Protein 6ZM8 (pdb70)

Organism: NCBI:txid591952

Radius of gyration: 15.71 Å; Cα contacts (8 Å, |Δi|>4): 483; chains: 1; bounding box: 36×40×36 Å

Secondary structure (DSSP, 8-state):
-EEEEEE-TT-S---HHHHHHHT--EEEEEEEETTTEE-TTHHHHHHHHHHTT-EEEEEEE--TTTS-HHHHHHHHHHTT----SSSSBPPPEEE--S-TTS-TTTT--HHHHHHHHHHHHHHHHHHHSSPPEEEE-HHHHHHHHSS--TTTTTS-EEEE--SSS--PPPTT-SS-SEEEEES--TTSSEEEEESS-HHHHHHHHHT-

Sequence (208 aa):
RIPGFDISGWQPTTDFARAYANGDRFVYIKATEGTTFKKSSAFSSRQYTGATQNGFIRGAYHFAQPAASSSGAAQARYFASNGGGWSSKDGITLPGALDIEEYNPNGATCYGLSQSAMVNWIEDFVVTTYHGITSRWPVIYTTTDWWTQQCTGNSNRFANNRCPLWIARYASSSVGTLPNGWGFYYTFWQYNDKYPQGGDSNWFNGDASSSRLRRALANGD

Nearest PDB structures (foldseek):
  6zm8-assembly1_A  TM=1.005E+00  e=2.763E-49  Sodiomyces alcalophilus
  6zmv-assembly2_B  TM=9.937E-01  e=4.127E-36  Trichobolus zukalii
  2x8r-assembly6_F  TM=9.885E-01  e=1.508E-32  Aspergillus fumigatus Af293
  1jfx-assembly1_A  TM=9.782E-01  e=1.489E-31  Streptomyces coelicolor
  4kru-assembly1_A  TM=8.763E-01  e=7.917E-13  Clostridium phage phiSM101

Foldseek 3Di:
DAKAFEDELVFPDDQLLVVVVVRHAEYEYEAEEDQPDGGPCQVVVVVNCVVNRHQYAYEYEYQPLRDALLSRLVSCCVTGQAADLPLRYFHYEYEQWQDPPDHGLNPDALCSSVVRVVNNQVNNCVVHVAREAYEYEQVRNCVRNVLDLVCQVGHAYEYEDQDPDQDDDGPNHPDHQKYFHAQCDPSGGTMIDGDDDPVVSSCSSNVD

Structure (mmCIF, N/CA/C/O backbone):
data_6ZM8
#
_entry.id   6ZM8
#
_cell.length_a   34.087
_cell.length_b   77.272
_cell.length_c   35.728
_cell.angle_alpha   90.000
_cell.angle_beta   104.195
_cell.angle_gamma   90.000
#
_symmetry.space_group_name_H-M   'P 1 21 1'
#
loop_
_entity.id
_entity.type
_entity.pdbx_description
1 polymer muramidase
2 water water
#
loop_
_atom_site.group_PDB
_atom_site.id
_atom_site.type_symbol
_atom_site.label_atom_id
_atom_site.label_alt_id
_atom_site.label_comp_id
_atom_site.label_asym_id
_atom_site.label_entity_id
_atom_site.label_seq_id
_atom_site.pdbx_PDB_ins_code
_atom_site.Cartn_x
_atom_site.Cartn_y
_atom_site.Cartn_z
_atom_site.occupancy
_atom_site.B_iso_or_equiv
_atom_site.auth_seq_id
_atom_site.auth_comp_id
_atom_site.auth_asym_id
_atom_site.auth_atom_id
_atom_site.pdbx_PDB_model_num
ATOM 1 N N . ARG A 1 1 ? 8.240 -17.403 -5.434 1.000 15.376 1 ARG A N 1
ATOM 2 C CA . ARG A 1 1 ? 7.850 -16.475 -4.425 1.000 11.123 1 ARG A CA 1
ATOM 3 C C . ARG A 1 1 ? 8.491 -16.845 -3.109 1.000 9.325 1 ARG A C 1
ATOM 4 O O . ARG A 1 1 ? 8.760 -18.036 -2.921 1.000 11.953 1 ARG A O 1
ATOM 27 N N . ILE A 1 2 ? 8.702 -15.862 -2.228 1.000 7.245 2 ILE A N 1
ATOM 28 C CA . ILE A 1 2 ? 9.235 -16.079 -0.888 1.000 6.893 2 ILE A CA 1
ATOM 29 C C . ILE A 1 2 ? 8.225 -15.561 0.114 1.000 6.288 2 ILE A C 1
ATOM 30 O O . ILE A 1 2 ? 7.729 -14.437 -0.051 1.000 6.296 2 ILE A O 1
ATOM 46 N N . PRO A 1 3 ? 7.923 -16.306 1.193 1.000 6.229 3 PRO A N 1
ATOM 47 C CA . PRO A 1 3 ? 7.001 -15.806 2.210 1.000 5.809 3 PRO A CA 1
ATOM 48 C C . PRO A 1 3 ? 7.671 -14.847 3.188 1.000 5.206 3 PRO A C 1
ATOM 49 O O . PRO A 1 3 ? 8.822 -15.044 3.588 1.000 5.829 3 PRO A O 1
ATOM 60 N N . GLY A 1 4 ? 6.879 -13.887 3.645 1.000 5.045 4 GLY A N 1
ATOM 61 C CA . GLY A 1 4 ? 7.264 -13.056 4.761 1.000 5.018 4 GLY A CA 1
ATOM 62 C C . GLY A 1 4 ? 6.015 -12.425 5.365 1.000 4.777 4 GLY A C 1
ATOM 63 O O . GLY A 1 4 ? 4.894 -12.848 5.114 1.000 5.007 4 GLY A O 1
ATOM 67 N N . PHE A 1 5 ? 6.232 -11.401 6.206 1.000 4.847 5 PHE A N 1
ATOM 68 C CA . PHE A 1 5 ? 5.126 -10.890 7.006 1.000 4.786 5 PHE A CA 1
ATOM 69 C C . PHE A 1 5 ? 5.460 -9.466 7.468 1.000 4.515 5 PHE A C 1
ATOM 70 O O . PHE A 1 5 ? 6.531 -8.936 7.186 1.000 4.853 5 PHE A O 1
ATOM 87 N N . ASP A 1 6 ? 4.505 -8.851 8.165 1.000 4.733 6 ASP A N 1
ATOM 88 C CA . ASP A 1 6 ? 4.756 -7.540 8.750 1.000 4.689 6 ASP A CA 1
ATOM 89 C C . ASP A 1 6 ? 3.963 -7.412 10.044 1.000 4.663 6 ASP A C 1
ATOM 90 O O . ASP A 1 6 ? 2.931 -8.053 10.245 1.000 5.300 6 ASP A O 1
ATOM 99 N N . ILE A 1 7 ? 4.525 -6.590 10.916 1.000 4.841 7 ILE A N 1
ATOM 100 C CA . ILE A 1 7 ? 4.044 -6.397 12.290 1.000 5.130 7 ILE A CA 1
ATOM 101 C C . ILE A 1 7 ? 4.232 -4.936 12.695 1.000 5.100 7 ILE A C 1
ATOM 102 O O . ILE A 1 7 ? 5.024 -4.177 12.125 1.000 5.378 7 ILE A O 1
ATOM 118 N N . SER A 1 8 ? 3.495 -4.592 13.747 1.000 5.935 8 SER A N 1
ATOM 119 C CA . SER A 1 8 ? 3.566 -3.277 14.381 1.000 5.920 8 SER A CA 1
ATOM 120 C C . SER A 1 8 ? 3.399 -3.465 15.876 1.000 5.999 8 SER A C 1
ATOM 121 O O . SER A 1 8 ? 3.359 -4.595 16.391 1.000 6.683 8 SER A O 1
ATOM 129 N N . GLY A 1 9 ? 3.245 -2.358 16.601 1.000 6.969 9 GLY A N 1
ATOM 130 C CA . GLY A 1 9 ? 2.957 -2.441 18.033 1.000 7.941 9 GLY A CA 1
ATOM 131 C C . GLY A 1 9 ? 1.593 -3.024 18.320 1.000 8.042 9 GLY A C 1
ATOM 132 O O . GLY A 1 9 ? 1.290 -3.254 19.520 1.000 10.632 9 GLY A O 1
ATOM 136 N N . TRP A 1 10 ? 0.748 -3.272 17.348 1.000 7.574 10 TRP A N 1
ATOM 137 C CA . TRP A 1 10 ? -0.508 -3.980 17.565 1.000 8.365 10 TRP A CA 1
ATOM 138 C C . TRP A 1 10 ? -0.268 -5.427 18.001 1.000 8.120 10 TRP A C 1
ATOM 139 O O . TRP A 1 10 ? -1.137 -5.995 18.642 1.000 10.045 10 TRP A O 1
ATOM 160 N N . GLN A 1 11 ? 0.867 -6.020 17.600 1.000 7.954 11 GLN A N 1
ATOM 161 C CA . GLN A 1 11 ? 1.170 -7.430 17.879 1.000 9.148 11 GLN A CA 1
ATOM 162 C C . GLN A 1 11 ? 1.984 -7.525 19.147 1.000 9.570 11 GLN A C 1
ATOM 163 O O . GLN A 1 11 ? 3.157 -7.161 19.140 1.000 10.665 11 GLN A O 1
ATOM 177 N N . PRO A 1 12 ? 1.472 -8.134 20.225 1.000 10.495 12 PRO A N 1
ATOM 178 C CA . PRO A 1 12 ? 2.238 -8.251 21.450 1.000 11.741 12 PRO A CA 1
ATOM 179 C C . PRO A 1 12 ? 3.399 -9.197 21.282 1.000 11.717 12 PRO A C 1
ATOM 180 O O . PRO A 1 12 ? 4.344 -9.048 22.018 1.000 13.447 12 PRO A O 1
ATOM 191 N N . THR A 1 13 ? 3.262 -10.228 20.460 1.000 11.751 13 THR A N 1
ATOM 192 C CA . THR A 1 13 ? 4.089 -11.440 20.488 1.000 14.047 13 THR A CA 1
ATOM 193 C C . THR A 1 13 ? 4.537 -11.783 19.069 1.000 11.041 13 THR A C 1
ATOM 194 O O . THR A 1 13 ? 3.679 -12.049 18.234 1.000 12.402 13 THR A O 1
ATOM 205 N N . THR A 1 14 ? 5.875 -11.938 18.896 1.000 11.591 14 THR A N 1
ATOM 206 C CA . THR A 1 14 ? 6.423 -12.517 17.678 1.000 9.252 14 THR A CA 1
ATOM 207 C C . THR A 1 14 ? 7.630 -13.360 18.040 1.000 9.603 14 THR A C 1
ATOM 208 O O . THR A 1 14 ? 8.644 -12.848 18.496 1.000 11.774 14 THR A O 1
ATOM 219 N N . ASP A 1 15 ? 7.497 -14.664 17.871 1.000 9.413 15 ASP A N 1
ATOM 220 C CA . ASP A 1 15 ? 8.595 -15.634 18.054 1.000 10.160 15 ASP A CA 1
ATOM 221 C C . ASP A 1 15 ? 9.257 -15.831 16.709 1.000 8.889 15 ASP A C 1
ATOM 222 O O . ASP A 1 15 ? 8.697 -16.495 15.820 1.000 8.417 15 ASP A O 1
ATOM 231 N N . PHE A 1 16 ? 10.376 -15.173 16.500 1.000 9.082 16 PHE A N 1
ATOM 232 C CA . PHE A 1 16 ? 11.007 -15.185 15.167 1.000 8.426 16 PHE A CA 1
ATOM 233 C C . PHE A 1 16 ? 11.656 -16.528 14.822 1.000 8.537 16 PHE A C 1
ATOM 234 O O . PHE A 1 16 ? 11.760 -16.860 13.662 1.000 8.648 16 PHE A O 1
ATOM 251 N N . ALA A 1 17 ? 12.077 -17.302 15.839 1.000 9.567 17 ALA A N 1
ATOM 252 C CA . ALA A 1 17 ? 12.548 -18.658 15.534 1.000 9.929 17 ALA A CA 1
ATOM 253 C C . ALA A 1 17 ? 11.391 -19.482 14.938 1.000 9.513 17 ALA A C 1
ATOM 254 O O . ALA A 1 17 ? 11.584 -20.217 13.939 1.000 9.444 17 ALA A O 1
ATOM 261 N N . ARG A 1 18 ? 10.214 -19.371 15.537 1.000 9.190 18 ARG A N 1
ATOM 262 C CA . ARG A 1 18 ? 9.035 -20.057 15.017 1.000 9.124 18 ARG A CA 1
ATOM 263 C C . ARG A 1 18 ? 8.689 -19.560 13.603 1.000 7.885 18 ARG A C 1
ATOM 264 O O . ARG A 1 18 ? 8.343 -20.341 12.715 1.000 8.449 18 ARG A O 1
ATOM 285 N N . ALA A 1 19 ? 8.776 -18.238 13.396 1.000 7.408 19 ALA A N 1
ATOM 286 C CA . ALA A 1 19 ? 8.494 -17.688 12.069 1.000 7.095 19 ALA A CA 1
ATOM 287 C C . ALA A 1 19 ? 9.479 -18.233 11.037 1.000 6.745 19 ALA A C 1
ATOM 288 O O . ALA A 1 19 ? 9.076 -18.570 9.906 1.000 6.918 19 ALA A O 1
ATOM 295 N N . TYR A 1 20 ? 10.764 -18.310 11.386 1.000 7.288 20 TYR A N 1
ATOM 296 C CA . TYR A 1 20 ? 11.732 -18.834 10.419 1.000 7.354 20 TYR A CA 1
ATOM 297 C C . TYR A 1 20 ? 11.403 -20.318 10.131 1.000 7.606 20 TYR A C 1
ATOM 298 O O . TYR A 1 20 ? 11.472 -20.769 8.962 1.000 7.583 20 TYR A O 1
ATOM 316 N N . ALA A 1 21 ? 11.038 -21.087 11.162 1.000 7.847 21 ALA A N 1
ATOM 317 C CA . ALA A 1 21 ? 10.672 -22.488 10.975 1.000 8.544 21 ALA A CA 1
ATOM 318 C C . ALA A 1 21 ? 9.432 -22.631 10.077 1.000 7.871 21 ALA A C 1
ATOM 319 O O . ALA A 1 21 ? 9.298 -23.623 9.361 1.000 8.629 21 ALA A O 1
ATOM 326 N N . ASN A 1 22 ? 8.532 -21.660 10.132 1.000 6.913 22 ASN A N 1
ATOM 327 C CA . ASN A 1 22 ? 7.357 -21.635 9.264 1.000 6.555 22 ASN A CA 1
ATOM 328 C C . ASN A 1 22 ? 7.732 -21.442 7.796 1.000 6.258 22 ASN A C 1
ATOM 329 O O . ASN A 1 22 ? 6.913 -21.680 6.913 1.000 7.112 22 ASN A O 1
ATOM 340 N N . GLY A 1 23 ? 8.934 -20.952 7.541 1.000 6.317 23 GLY A N 1
ATOM 341 C CA . GLY A 1 23 ? 9.391 -20.676 6.185 1.000 6.550 23 GLY A CA 1
ATOM 342 C C . GLY A 1 23 ? 9.438 -19.216 5.839 1.000 6.243 23 GLY A C 1
ATOM 343 O O . GLY A 1 23 ? 9.826 -18.872 4.701 1.000 7.178 23 GLY A O 1
ATOM 347 N N . ASP A 1 24 ? 9.029 -18.332 6.756 1.000 5.982 24 ASP A N 1
ATOM 348 C CA . ASP A 1 24 ? 9.123 -16.906 6.486 1.000 5.822 24 ASP A CA 1
ATOM 349 C C . ASP A 1 24 ? 10.603 -16.482 6.457 1.000 5.712 24 ASP A C 1
ATOM 350 O O . ASP A 1 24 ? 11.410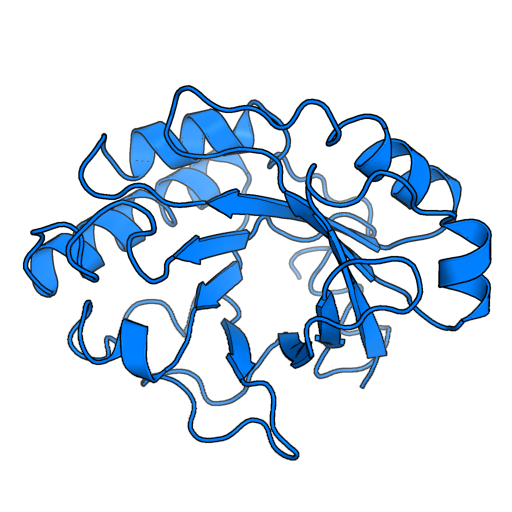 -16.972 7.228 1.000 6.210 24 ASP A O 1
ATOM 359 N N . ARG A 1 25 ? 10.901 -15.519 5.561 1.000 5.703 25 ARG A N 1
ATOM 360 C CA . ARG A 1 25 ? 12.284 -15.107 5.370 1.000 5.696 25 ARG A CA 1
ATOM 361 C C . ARG A 1 25 ? 12.503 -13.599 5.479 1.000 5.632 25 ARG A C 1
ATOM 362 O O . ARG A 1 25 ? 13.652 -13.164 5.597 1.000 6.197 25 ARG A O 1
ATOM 383 N N . PHE A 1 26 ? 11.426 -12.817 5.418 1.000 5.389 26 PHE A N 1
ATOM 384 C CA . PHE A 1 26 ? 11.561 -11.371 5.583 1.000 5.109 26 PHE A CA 1
ATOM 385 C C . PHE A 1 26 ? 10.395 -10.870 6.433 1.000 4.944 26 PHE A C 1
ATOM 386 O O . PHE A 1 26 ? 9.336 -11.485 6.504 1.000 5.099 26 PHE A O 1
ATOM 403 N N . VAL A 1 27 ? 10.640 -9.700 7.026 1.000 4.943 27 VAL A N 1
ATOM 404 C CA . VAL A 1 27 ? 9.617 -9.046 7.849 1.000 4.866 27 VAL A CA 1
ATOM 405 C C . VAL A 1 27 ? 9.798 -7.531 7.709 1.000 4.715 27 VAL A C 1
ATOM 406 O O . VAL A 1 27 ? 10.910 -7.031 7.745 1.000 5.705 27 VAL A O 1
ATOM 419 N N . TYR A 1 28 ? 8.662 -6.838 7.608 1.000 4.466 28 TYR A N 1
ATOM 420 C CA . TYR A 1 28 ? 8.598 -5.380 7.746 1.000 4.421 28 TYR A CA 1
ATOM 421 C C . TYR A 1 28 ? 7.969 -5.037 9.090 1.000 4.345 28 TYR A C 1
ATOM 422 O O . TYR A 1 28 ? 7.006 -5.665 9.522 1.000 5.109 28 TYR A O 1
ATOM 440 N N . ILE A 1 29 ? 8.518 -3.994 9.719 1.000 4.654 29 ILE A N 1
ATOM 441 C CA . ILE A 1 29 ? 8.204 -3.663 11.110 1.000 4.907 29 ILE A CA 1
ATOM 442 C C . ILE A 1 29 ? 7.899 -2.174 11.187 1.000 4.797 29 ILE A C 1
ATOM 443 O O . ILE A 1 29 ? 8.693 -1.344 10.741 1.000 5.029 29 ILE A O 1
ATOM 459 N N . LYS A 1 30 ? 6.761 -1.807 11.790 1.000 4.985 30 LYS A N 1
ATOM 460 C CA . LYS A 1 30 ? 6.433 -0.388 11.875 1.000 5.225 30 LYS A CA 1
ATOM 461 C C . LYS A 1 30 ? 7.441 0.331 12.755 1.000 5.105 30 LYS A C 1
ATOM 462 O O . LYS A 1 30 ? 7.686 -0.070 13.914 1.000 5.819 30 LYS A O 1
ATOM 481 N N . ALA A 1 31 ? 7.996 1.435 12.243 1.000 5.347 31 ALA A N 1
ATOM 482 C CA . ALA A 1 31 ? 8.897 2.286 13.014 1.000 5.366 31 ALA A CA 1
ATOM 483 C C . ALA A 1 31 ? 8.188 3.549 13.458 1.000 5.503 31 ALA A C 1
ATOM 484 O O . ALA A 1 31 ? 8.248 3.884 14.681 1.000 7.220 31 ALA A O 1
ATOM 491 N N . THR A 1 32 ? 7.662 4.338 12.528 1.000 5.674 32 THR A N 1
ATOM 492 C CA . THR A 1 32 ? 7.248 5.701 12.787 1.000 5.714 32 THR A CA 1
ATOM 493 C C . THR A 1 32 ? 5.922 6.013 12.127 1.000 5.533 32 THR A C 1
ATOM 494 O O . THR A 1 32 ? 5.475 5.324 11.188 1.000 5.736 32 THR A O 1
ATOM 505 N N . GLU A 1 33 ? 5.322 7.116 12.586 1.000 6.044 33 GLU A N 1
ATOM 506 C CA . GLU A 1 33 ? 4.141 7.694 11.968 1.000 6.270 33 GLU A CA 1
ATOM 507 C C . GLU A 1 33 ? 4.211 9.204 12.162 1.000 6.516 33 GLU A C 1
ATOM 508 O O . GLU A 1 33 ? 4.555 9.683 13.261 1.000 7.725 33 GLU A O 1
ATOM 520 N N . GLY A 1 34 ? 3.922 9.958 11.107 1.000 6.987 34 GLY A N 1
ATOM 521 C CA . GLY A 1 34 ? 4.037 11.392 11.237 1.000 7.887 34 GLY A CA 1
ATOM 522 C C . GLY A 1 34 ? 5.443 11.821 11.635 1.000 7.769 34 GLY A C 1
ATOM 523 O O . GLY A 1 34 ? 6.416 11.276 11.173 1.000 7.797 34 GLY A O 1
ATOM 527 N N . THR A 1 35 ? 5.507 12.846 12.517 1.000 9.214 35 THR A N 1
ATOM 528 C CA . THR A 1 35 ? 6.807 13.290 13.049 1.000 9.452 35 THR A CA 1
ATOM 529 C C . THR A 1 35 ? 6.880 13.091 14.562 1.000 12.046 35 THR A C 1
ATOM 530 O O . THR A 1 35 ? 7.839 13.589 15.165 1.000 16.943 35 THR A O 1
ATOM 541 N N . THR A 1 36 ? 5.914 12.407 15.161 1.000 13.125 36 THR A N 1
ATOM 542 C CA . THR A 1 36 ? 5.759 12.378 16.677 1.000 42.545 36 THR A CA 1
ATOM 543 C C . THR A 1 36 ? 5.663 10.928 17.172 1.000 14.838 36 THR A C 1
ATOM 544 O O . THR A 1 36 ? 5.784 10.749 18.401 1.000 16.293 36 THR A O 1
ATOM 555 N N . PHE A 1 37 ? 5.410 9.936 16.345 1.000 9.036 37 PHE A N 1
ATOM 556 C CA . PHE A 1 37 ? 5.123 8.579 16.820 1.000 8.141 37 PHE A CA 1
ATOM 557 C C . PHE A 1 37 ? 6.280 7.657 16.450 1.000 6.955 37 PHE A C 1
ATOM 558 O O . PHE A 1 37 ? 6.576 7.497 15.247 1.000 6.944 37 PHE A O 1
ATOM 575 N N . LYS A 1 38 ? 6.842 7.010 17.458 1.000 7.100 38 LYS A N 1
ATOM 576 C CA A LYS A 1 38 ? 7.828 5.950 17.279 0.500 7.150 38 LYS A CA 1
ATOM 577 C CA B LYS A 1 38 ? 7.831 5.951 17.282 0.500 7.180 38 LYS A CA 1
ATOM 578 C C . LYS A 1 38 ? 7.255 4.724 17.966 1.000 6.931 38 LYS A C 1
ATOM 579 O O . LYS A 1 38 ? 6.964 4.780 19.194 1.000 7.527 38 LYS A O 1
ATOM 615 N N . SER A 1 39 ? 7.070 3.626 17.263 1.000 6.779 39 SER A N 1
ATOM 616 C CA . SER A 1 39 ? 6.507 2.430 17.868 1.000 6.781 39 SER A CA 1
ATOM 617 C C . SER A 1 39 ? 7.367 1.934 19.017 1.000 7.175 39 SER A C 1
ATOM 618 O O . SER A 1 39 ? 8.563 1.664 18.858 1.000 7.906 39 SER A O 1
ATOM 626 N N . SER A 1 40 ? 6.737 1.729 20.177 1.000 7.509 40 SER A N 1
ATOM 627 C CA . SER A 1 40 ? 7.478 1.209 21.340 1.000 8.892 40 SER A CA 1
ATOM 628 C C . SER A 1 40 ? 7.882 -0.250 21.162 1.000 8.767 40 SER A C 1
ATOM 629 O O . SER A 1 40 ? 8.718 -0.709 21.921 1.000 11.425 40 SER A O 1
ATOM 637 N N . ALA A 1 41 ? 7.301 -0.952 20.184 1.000 8.022 41 ALA A N 1
ATOM 638 C CA . ALA A 1 41 ? 7.630 -2.358 19.908 1.000 8.422 41 ALA A CA 1
ATOM 639 C C . ALA A 1 41 ? 8.775 -2.512 18.911 1.000 7.860 41 ALA A C 1
ATOM 640 O O . ALA A 1 41 ? 9.316 -3.593 18.787 1.000 8.452 41 ALA A O 1
ATOM 647 N N . PHE A 1 42 ? 9.123 -1.428 18.206 1.000 7.571 42 PHE A N 1
ATOM 648 C CA . PHE A 1 42 ? 10.054 -1.557 17.074 1.000 7.338 42 PHE A CA 1
ATOM 649 C C . PHE A 1 42 ? 11.360 -2.216 17.487 1.000 7.492 42 PHE A C 1
ATOM 650 O O . PHE A 1 42 ? 11.849 -3.120 16.812 1.000 7.605 42 PHE A O 1
ATOM 667 N N A SER A 1 43 ? 11.985 -1.756 18.573 0.500 8.711 43 SER A N 1
ATOM 668 N N B SER A 1 43 ? 11.982 -1.748 18.575 0.500 8.787 43 SER A N 1
ATOM 669 C CA A SER A 1 43 ? 13.315 -2.275 18.900 0.500 9.834 43 SER A CA 1
ATOM 670 C CA B SER A 1 43 ? 13.312 -2.258 18.923 0.500 10.103 43 SER A CA 1
ATOM 671 C C A SER A 1 43 ? 13.266 -3.773 19.241 0.500 9.093 43 SER A C 1
ATOM 672 C C B SER A 1 43 ? 13.265 -3.761 19.240 0.500 9.248 43 SER A C 1
ATOM 673 O O A SER A 1 43 ? 14.129 -4.546 18.739 0.500 9.200 43 SER A O 1
ATOM 674 O O B SER A 1 43 ? 14.138 -4.516 18.721 0.500 10.147 43 SER A O 1
ATOM 689 N N . ARG A 1 44 ? 12.290 -4.221 20.029 1.000 9.509 44 ARG A N 1
ATOM 690 C CA . ARG A 1 44 ? 12.176 -5.654 20.351 1.000 9.604 44 ARG A CA 1
ATOM 691 C C . ARG A 1 44 ? 11.999 -6.438 19.061 1.000 8.220 44 ARG A C 1
ATOM 692 O O . ARG A 1 44 ? 12.579 -7.512 18.889 1.000 8.983 44 ARG A O 1
ATOM 713 N N . GLN A 1 45 ? 11.148 -5.938 18.180 1.000 7.354 45 GLN A N 1
ATOM 714 C CA . GLN A 1 45 ? 10.822 -6.680 16.955 1.000 6.894 45 GLN A CA 1
ATOM 715 C C . GLN A 1 45 ? 12.011 -6.730 16.004 1.000 6.595 45 GLN A C 1
ATOM 716 O O . GLN A 1 45 ? 12.324 -7.791 15.458 1.000 6.904 45 GLN A O 1
ATOM 730 N N . TYR A 1 46 ? 12.652 -5.589 15.796 1.000 6.592 46 TYR A N 1
ATOM 731 C CA . TYR A 1 46 ? 13.766 -5.519 14.826 1.000 6.835 46 TYR A CA 1
ATOM 732 C C . TYR A 1 46 ? 14.935 -6.343 15.334 1.000 7.332 46 TYR A C 1
ATOM 733 O O . TYR A 1 46 ? 15.597 -7.062 14.555 1.000 7.424 46 TYR A O 1
ATOM 751 N N . THR A 1 47 ? 15.215 -6.286 16.635 1.000 8.197 47 THR A N 1
ATOM 752 C CA . THR A 1 47 ? 16.256 -7.132 17.238 1.000 8.892 47 THR A CA 1
ATOM 753 C C . THR A 1 47 ? 15.917 -8.611 17.115 1.000 8.723 47 THR A C 1
ATOM 754 O O . THR A 1 47 ? 16.797 -9.402 16.745 1.000 9.323 47 THR A O 1
ATOM 765 N N . GLY A 1 48 ? 14.682 -8.986 17.415 1.000 8.748 48 GLY A N 1
ATOM 766 C CA . GLY A 1 48 ? 14.302 -10.396 17.299 1.000 8.916 48 GLY A CA 1
ATOM 767 C C . GLY A 1 48 ? 14.452 -10.905 15.871 1.000 8.212 48 GLY A C 1
ATOM 768 O O . GLY A 1 48 ? 14.915 -12.016 15.615 1.000 8.926 48 GLY A O 1
ATOM 772 N N . ALA A 1 49 ? 14.057 -10.064 14.908 1.000 7.636 49 ALA A N 1
ATOM 773 C CA . ALA A 1 49 ? 14.220 -10.458 13.499 1.000 7.341 49 ALA A CA 1
ATOM 774 C C . ALA A 1 49 ? 15.697 -10.684 13.185 1.000 7.857 49 ALA A C 1
ATOM 775 O O . ALA A 1 49 ? 16.088 -11.670 12.553 1.000 8.597 49 ALA A O 1
ATOM 782 N N . THR A 1 50 ? 16.532 -9.726 13.598 1.000 7.771 50 THR A N 1
ATOM 783 C CA . THR A 1 50 ? 17.963 -9.789 13.315 1.000 8.590 50 THR A CA 1
ATOM 784 C C . THR A 1 50 ? 18.557 -11.098 13.860 1.000 9.062 50 THR A C 1
ATOM 785 O O . THR A 1 50 ? 19.327 -11.778 13.187 1.000 10.649 50 THR A O 1
ATOM 796 N N . GLN A 1 51 ? 18.229 -11.407 15.113 1.000 9.295 51 GLN A N 1
ATOM 797 C CA . GLN A 1 51 ? 18.834 -12.523 15.844 1.000 10.404 51 GLN A CA 1
ATOM 798 C C . GLN A 1 51 ? 18.374 -13.878 15.327 1.000 10.649 51 GLN A C 1
ATOM 799 O O . GLN A 1 51 ? 18.941 -14.895 15.723 1.000 13.717 51 GLN A O 1
ATOM 813 N N . ASN A 1 52 ? 17.338 -13.920 14.520 1.000 9.560 52 ASN A N 1
ATOM 814 C CA . ASN A 1 52 ? 16.729 -15.179 14.060 1.000 9.758 52 ASN A CA 1
ATOM 815 C C . ASN A 1 52 ? 16.769 -15.318 12.547 1.000 9.579 52 ASN A C 1
ATOM 816 O O . ASN A 1 52 ? 16.019 -16.092 11.959 1.000 11.656 52 ASN A O 1
ATOM 827 N N . GLY A 1 53 ? 17.731 -14.653 11.917 1.000 9.506 53 GLY A N 1
ATOM 828 C CA . GLY A 1 53 ? 18.054 -14.930 10.521 1.000 10.327 53 GLY A CA 1
ATOM 829 C C . GLY A 1 53 ? 17.156 -14.244 9.513 1.000 8.162 53 GLY A C 1
ATOM 830 O O . GLY A 1 53 ? 17.231 -14.598 8.333 1.000 9.355 53 GLY A O 1
ATOM 834 N N . PHE A 1 54 ? 16.348 -13.291 9.924 1.000 7.092 54 PHE A N 1
ATOM 835 C CA . PHE A 1 54 ? 15.498 -12.572 8.978 1.000 6.515 54 PHE A CA 1
ATOM 836 C C . PHE A 1 54 ? 16.246 -11.477 8.226 1.000 6.142 54 PHE A C 1
ATOM 837 O O . PHE A 1 54 ? 17.107 -10.785 8.739 1.000 7.002 54 PHE A O 1
ATOM 854 N N . ILE A 1 55 ? 15.770 -11.296 6.992 1.000 6.046 55 ILE A N 1
ATOM 855 C CA . ILE A 1 55 ? 15.915 -10.054 6.242 1.000 6.015 55 ILE A CA 1
ATOM 856 C C . ILE A 1 55 ? 14.769 -9.142 6.745 1.000 5.756 55 ILE A C 1
ATOM 857 O O . ILE A 1 55 ? 13.637 -9.616 6.893 1.000 7.180 55 ILE A O 1
ATOM 873 N N . ARG A 1 56 ? 15.067 -7.900 7.082 1.000 5.309 56 ARG A N 1
ATOM 874 C CA . ARG A 1 56 ? 14.054 -7.067 7.738 1.000 5.240 56 ARG A CA 1
ATOM 875 C C . ARG A 1 56 ? 14.155 -5.642 7.263 1.000 4.957 56 ARG A C 1
ATOM 876 O O . ARG A 1 56 ? 15.233 -5.155 6.901 1.000 5.484 56 ARG A O 1
ATOM 897 N N . GLY A 1 57 ? 13.023 -4.957 7.321 1.000 5.263 57 GLY A N 1
ATOM 898 C CA . GLY A 1 57 ? 12.963 -3.537 7.073 1.000 5.694 57 GLY A CA 1
ATOM 899 C C . GLY A 1 57 ? 11.948 -2.885 7.994 1.000 4.790 57 GLY A C 1
ATOM 900 O O . GLY A 1 57 ? 11.196 -3.560 8.702 1.000 5.236 57 GLY A O 1
ATOM 904 N N . ALA A 1 58 ? 11.926 -1.560 7.914 1.000 4.895 58 ALA A N 1
ATOM 905 C CA . ALA A 1 58 ? 11.022 -0.738 8.687 1.000 4.851 58 ALA A CA 1
ATOM 906 C C . ALA A 1 58 ? 10.022 -0.058 7.770 1.000 4.656 58 ALA A C 1
ATOM 907 O O . ALA A 1 58 ? 10.310 0.150 6.572 1.000 4.850 58 ALA A O 1
ATOM 914 N N . TYR A 1 59 ? 8.881 0.369 8.324 1.000 4.793 59 TYR A N 1
ATOM 915 C CA . TYR A 1 59 ? 7.945 1.187 7.554 1.000 4.768 59 TYR A CA 1
ATOM 916 C C . TYR A 1 59 ? 7.471 2.387 8.353 1.000 4.496 59 TYR A C 1
ATOM 917 O O . TYR A 1 59 ? 7.509 2.424 9.614 1.000 5.157 59 TYR A O 1
ATOM 935 N N . HIS A 1 60 ? 7.030 3.391 7.591 1.000 4.669 60 HIS A N 1
ATOM 936 C CA . HIS A 1 60 ? 6.561 4.680 8.105 1.000 4.748 60 HIS A CA 1
ATOM 937 C C . HIS A 1 60 ? 5.128 4.886 7.665 1.000 4.747 60 HIS A C 1
ATOM 938 O O . HIS A 1 60 ? 4.823 4.810 6.459 1.000 5.251 60 HIS A O 1
ATOM 953 N N . PHE A 1 61 ? 4.224 5.193 8.606 1.000 5.016 61 PHE A N 1
ATOM 954 C CA . PHE A 1 61 ? 2.849 5.533 8.250 1.000 5.218 61 PHE A CA 1
ATOM 955 C C . PHE A 1 61 ? 2.762 7.028 7.933 1.000 5.203 61 PHE A C 1
ATOM 956 O O . PHE A 1 61 ? 2.920 7.893 8.820 1.000 5.583 61 PHE A O 1
ATOM 973 N N . ALA A 1 62 ? 2.531 7.330 6.655 1.000 5.174 62 ALA A N 1
ATOM 974 C CA . ALA A 1 62 ? 2.479 8.698 6.179 1.000 5.331 62 ALA A CA 1
ATOM 975 C C . ALA A 1 62 ? 1.282 9.464 6.770 1.000 5.501 62 ALA A C 1
ATOM 976 O O . ALA A 1 62 ? 0.169 8.950 6.822 1.000 6.030 62 ALA A O 1
ATOM 983 N N . GLN A 1 63 ? 1.554 10.732 7.090 1.000 6.011 63 GLN A N 1
ATOM 984 C CA . GLN A 1 63 ? 0.509 11.683 7.503 1.000 6.283 63 GLN A CA 1
ATOM 985 C C . GLN A 1 63 ? 0.661 12.932 6.644 1.000 6.503 63 GLN A C 1
ATOM 986 O O . GLN A 1 63 ? 1.289 13.912 7.074 1.000 7.198 63 GLN A O 1
ATOM 1000 N N . PRO A 1 64 ? 0.162 12.922 5.410 1.000 6.210 64 PRO A N 1
ATOM 1001 C CA . PRO A 1 64 ? 0.537 13.976 4.456 1.000 6.787 64 PRO A CA 1
ATOM 1002 C C . PRO A 1 64 ? 0.043 15.373 4.781 1.000 7.541 64 PRO A C 1
ATOM 1003 O O . PRO A 1 64 ? 0.594 16.326 4.204 1.000 9.586 64 PRO A O 1
ATOM 1014 N N . ALA A 1 65 ? -0.972 15.514 5.629 1.000 8.251 65 ALA A N 1
ATOM 1015 C CA . ALA A 1 65 ? -1.442 16.839 6.009 1.000 10.092 65 ALA A CA 1
ATOM 1016 C C . ALA A 1 65 ? -0.678 17.413 7.205 1.000 10.508 65 ALA A C 1
ATOM 1017 O O . ALA A 1 65 ? -0.834 18.601 7.464 1.000 14.785 65 ALA A O 1
ATOM 1024 N N . ALA A 1 66 ? 0.090 16.602 7.902 1.000 9.499 66 ALA A N 1
ATOM 1025 C CA . ALA A 1 66 ? 0.663 17.013 9.200 1.000 10.876 66 ALA A CA 1
ATOM 1026 C C . ALA A 1 66 ? 1.982 17.738 9.057 1.000 10.331 66 ALA A C 1
ATOM 1027 O O . ALA A 1 66 ? 2.326 18.570 9.909 1.000 13.021 66 ALA A O 1
ATOM 1034 N N A SER A 1 67 ? 2.746 17.453 8.020 0.500 8.683 67 SER A N 1
ATOM 1035 N N B SER A 1 67 ? 2.773 17.406 8.047 0.500 9.506 67 SER A N 1
ATOM 1036 C CA A SER A 1 67 ? 4.094 18.002 7.859 0.500 8.162 67 SER A CA 1
ATOM 1037 C CA B SER A 1 67 ? 4.144 17.912 7.859 0.500 9.197 67 SER A CA 1
ATOM 1038 C C A SER A 1 67 ? 4.565 17.573 6.492 0.500 8.362 67 SER A C 1
ATOM 1039 C C B SER A 1 67 ? 4.530 17.628 6.438 0.500 9.366 67 SER A C 1
ATOM 1040 O O A SER A 1 67 ? 3.877 16.745 5.853 0.500 8.652 67 SER A O 1
ATOM 1041 O O B SER A 1 67 ? 3.814 16.881 5.748 0.500 10.879 67 SER A O 1
ATOM 1056 N N . SER A 1 68 ? 5.699 18.112 6.061 1.000 9.229 68 SER A N 1
ATOM 1057 C CA . SER A 1 68 ? 6.214 17.808 4.738 1.000 8.874 68 SER A CA 1
ATOM 1058 C C . SER A 1 68 ? 6.658 16.336 4.630 1.000 7.756 68 SER A C 1
ATOM 1059 O O . SER A 1 68 ? 6.997 15.674 5.613 1.000 8.050 68 SER A O 1
ATOM 1067 N N . GLY A 1 69 ? 6.753 15.911 3.360 1.000 7.341 69 GLY A N 1
ATOM 1068 C CA . GLY A 1 69 ? 7.309 14.595 3.106 1.000 6.919 69 GLY A CA 1
ATOM 1069 C C . GLY A 1 69 ? 8.772 14.512 3.562 1.000 6.691 69 GLY A C 1
ATOM 1070 O O . GLY A 1 69 ? 9.209 13.482 4.077 1.000 6.988 69 GLY A O 1
ATOM 1074 N N . ALA A 1 70 ? 9.526 15.590 3.356 1.000 6.742 70 ALA A N 1
ATOM 1075 C CA . ALA A 1 70 ? 10.938 15.605 3.772 1.000 6.728 70 ALA A CA 1
ATOM 1076 C C . ALA A 1 70 ? 11.046 15.440 5.280 1.000 6.489 70 ALA A C 1
ATOM 1077 O O . ALA A 1 70 ? 11.906 14.711 5.772 1.000 6.957 70 ALA A O 1
ATOM 1084 N N . ALA A 1 71 ? 10.197 16.155 6.045 1.000 6.884 71 ALA A N 1
ATOM 1085 C CA . ALA A 1 71 ? 10.284 16.065 7.503 1.000 6.985 71 ALA A CA 1
ATOM 1086 C C . ALA A 1 71 ? 10.005 14.642 7.955 1.000 6.460 71 ALA A C 1
ATOM 1087 O O . ALA A 1 71 ? 10.639 14.122 8.890 1.000 7.001 71 ALA A O 1
ATOM 1094 N N . GLN A 1 72 ? 9.031 13.987 7.321 1.000 6.213 72 GLN A N 1
ATOM 1095 C CA . GLN A 1 72 ? 8.702 12.613 7.717 1.000 5.971 72 GLN A CA 1
ATOM 1096 C C . GLN A 1 72 ? 9.789 11.625 7.269 1.000 5.917 72 GLN A C 1
ATOM 1097 O O . GLN A 1 72 ? 10.057 10.668 8.004 1.000 6.073 72 GLN A O 1
ATOM 1111 N N . ALA A 1 73 ? 10.413 11.855 6.106 1.000 5.818 73 ALA A N 1
ATOM 1112 C CA . ALA A 1 73 ? 11.516 10.987 5.719 1.000 5.921 73 ALA A CA 1
ATOM 1113 C C . ALA A 1 73 ? 12.683 11.111 6.695 1.000 6.006 73 ALA A C 1
ATOM 1114 O O . ALA A 1 73 ? 13.310 10.102 7.041 1.000 6.346 73 ALA A O 1
ATOM 1121 N N . ARG A 1 74 ? 12.993 12.335 7.136 1.000 6.359 74 ARG A N 1
ATOM 1122 C CA . ARG A 1 74 ? 14.065 12.517 8.121 1.000 6.924 74 ARG A CA 1
ATOM 1123 C C . ARG A 1 74 ? 13.713 11.814 9.423 1.000 6.683 74 ARG A C 1
ATOM 1124 O O . ARG A 1 74 ? 14.576 11.168 10.051 1.000 7.543 74 ARG A O 1
ATOM 1145 N N . TYR A 1 75 ? 12.487 11.975 9.898 1.000 6.695 75 TYR A N 1
ATOM 1146 C CA . TYR A 1 75 ? 12.074 11.354 11.163 1.000 6.977 75 TYR A CA 1
ATOM 1147 C C . TYR A 1 75 ? 12.167 9.830 11.060 1.000 6.715 75 TYR A C 1
ATOM 1148 O O . TYR A 1 75 ? 12.687 9.157 11.952 1.000 8.129 75 TYR A O 1
ATOM 1166 N N . PHE A 1 76 ? 11.643 9.277 9.970 1.000 5.938 76 PHE A N 1
ATOM 1167 C CA . PHE A 1 76 ? 11.708 7.832 9.741 1.000 5.789 76 PHE A CA 1
ATOM 1168 C C . PHE A 1 76 ? 13.152 7.337 9.690 1.000 6.036 76 PHE A C 1
ATOM 1169 O O . PHE A 1 76 ? 13.515 6.370 10.380 1.000 6.530 76 PHE A O 1
ATOM 1186 N N . ALA A 1 77 ? 13.998 7.984 8.868 1.000 6.276 77 ALA A N 1
ATOM 1187 C CA . ALA A 1 77 ? 15.372 7.513 8.691 1.000 7.107 77 ALA A CA 1
ATOM 1188 C C . ALA A 1 77 ? 16.172 7.581 9.989 1.000 8.155 77 ALA A C 1
ATOM 1189 O O . ALA A 1 77 ? 17.115 6.822 10.152 1.000 10.599 77 ALA A O 1
ATOM 1196 N N . SER A 1 78 ? 15.815 8.505 10.889 1.000 7.960 78 SER A N 1
ATOM 1197 C CA . SER A 1 78 ? 16.503 8.672 12.174 1.000 9.606 78 SER A CA 1
ATOM 1198 C C . SER A 1 78 ? 15.978 7.741 13.259 1.000 8.556 78 SER A C 1
ATOM 1199 O O . SER A 1 78 ? 16.595 7.696 14.328 1.000 11.303 78 SER A O 1
ATOM 1207 N N . ASN A 1 79 ? 14.856 7.084 13.036 1.000 7.657 79 ASN A N 1
ATOM 1208 C CA . ASN A 1 79 ? 14.142 6.374 14.101 1.000 7.546 79 ASN A CA 1
ATOM 1209 C C . ASN A 1 79 ? 13.698 4.981 13.648 1.000 7.119 79 ASN A C 1
ATOM 1210 O O . ASN A 1 79 ? 12.637 4.508 14.065 1.000 8.462 79 ASN A O 1
ATOM 1221 N N . GLY A 1 80 ? 14.536 4.327 12.859 1.000 7.279 80 GLY A N 1
ATOM 1222 C CA . GLY A 1 80 ? 14.325 2.925 12.521 1.000 7.344 80 GLY A CA 1
ATOM 1223 C C . GLY A 1 80 ? 14.418 2.610 11.052 1.000 6.396 80 GLY A C 1
ATOM 1224 O O . GLY A 1 80 ? 14.631 1.447 10.698 1.000 6.944 80 GLY A O 1
ATOM 1228 N N . GLY A 1 81 ? 14.242 3.634 10.215 1.000 6.478 81 GLY A N 1
ATOM 1229 C CA . GLY A 1 81 ? 14.282 3.466 8.768 1.000 6.360 81 GLY A CA 1
ATOM 1230 C C . GLY A 1 81 ? 15.664 3.600 8.159 1.000 6.260 81 GLY A C 1
ATOM 1231 O O . GLY A 1 81 ? 15.787 3.621 6.917 1.000 7.785 81 GLY A O 1
ATOM 1235 N N . GLY A 1 82 ? 16.718 3.658 8.963 1.000 6.752 82 GLY A N 1
ATOM 1236 C CA . GLY A 1 82 ? 18.063 3.674 8.414 1.000 7.526 82 GLY A CA 1
ATOM 1237 C C . GLY A 1 82 ? 18.376 2.370 7.693 1.000 7.265 82 GLY A C 1
ATOM 1238 O O . GLY A 1 82 ? 17.826 1.315 7.997 1.000 9.505 82 GLY A O 1
ATOM 1242 N N . TRP A 1 83 ? 19.295 2.448 6.763 1.000 7.478 83 TRP A N 1
ATOM 1243 C CA . TRP A 1 83 ? 19.654 1.311 5.926 1.000 6.978 83 TRP A CA 1
ATOM 1244 C C . TRP A 1 83 ? 21.148 1.019 6.079 1.000 7.420 83 TRP A C 1
ATOM 1245 O O . TRP A 1 83 ? 21.925 1.900 6.284 1.000 9.901 83 TRP A O 1
ATOM 1266 N N A SER A 1 84 ? 21.558 -0.214 5.936 0.500 8.973 84 SER A N 1
ATOM 1267 N N B SER A 1 84 ? 21.470 -0.276 5.909 0.500 6.821 84 SER A N 1
ATOM 1268 C CA A SER A 1 84 ? 22.995 -0.489 5.711 0.500 10.254 84 SER A CA 1
ATOM 1269 C CA B SER A 1 84 ? 22.850 -0.850 5.918 0.500 6.795 84 SER A CA 1
ATOM 1270 C C A SER A 1 84 ? 23.052 -1.698 4.786 0.500 8.659 84 SER A C 1
ATOM 1271 C C B SER A 1 84 ? 22.985 -1.782 4.710 0.500 6.943 84 SER A C 1
ATOM 1272 O O A SER A 1 84 ? 22.144 -2.521 4.769 0.500 8.515 84 SER A O 1
ATOM 1273 O O B SER A 1 84 ? 22.072 -2.555 4.416 0.500 6.114 84 SER A O 1
ATOM 1288 N N . LYS A 1 85 ? 24.164 -1.774 4.068 1.000 7.863 85 LYS A N 1
ATOM 1289 C CA . LYS A 1 85 ? 24.424 -2.722 2.970 1.000 7.738 85 LYS A CA 1
ATOM 1290 C C . LYS A 1 85 ? 25.019 -4.029 3.550 1.000 8.250 85 LYS A C 1
ATOM 1291 O O . LYS A 1 85 ? 26.084 -4.464 3.182 1.000 9.232 85 LYS A O 1
ATOM 1310 N N . ASP A 1 86 ? 24.244 -4.676 4.390 1.000 10.488 86 ASP A N 1
ATOM 1311 C CA . ASP A 1 86 ? 24.652 -5.896 5.117 1.000 11.543 86 ASP A CA 1
ATOM 1312 C C . ASP A 1 86 ? 23.951 -7.119 4.599 1.000 9.976 86 ASP A C 1
ATOM 1313 O O . ASP A 1 86 ? 24.142 -8.209 5.144 1.000 10.623 86 ASP A O 1
ATOM 1322 N N . GLY A 1 87 ? 23.171 -6.983 3.520 1.000 9.603 87 GLY A N 1
ATOM 1323 C CA . GLY A 1 87 ? 22.450 -8.099 2.900 1.000 9.856 87 GLY A CA 1
ATOM 1324 C C . GLY A 1 87 ? 21.193 -8.492 3.619 1.000 8.753 87 GLY A C 1
ATOM 1325 O O . GLY A 1 87 ? 20.493 -9.361 3.120 1.000 9.798 87 GLY A O 1
ATOM 1329 N N . ILE A 1 88 ? 20.879 -7.841 4.762 1.000 7.822 88 ILE A N 1
ATOM 1330 C CA . ILE A 1 88 ? 19.715 -8.242 5.527 1.000 7.326 88 ILE A CA 1
ATOM 1331 C C . ILE A 1 88 ? 18.794 -7.058 5.836 1.000 6.233 88 ILE A C 1
ATOM 1332 O O . ILE A 1 88 ? 17.834 -7.240 6.578 1.000 6.722 88 ILE A O 1
ATOM 1348 N N . THR A 1 89 ? 19.064 -5.882 5.270 1.000 6.059 89 THR A N 1
ATOM 1349 C CA . THR A 1 89 ? 18.254 -4.702 5.551 1.000 5.720 89 THR A CA 1
ATOM 1350 C C . THR A 1 89 ? 17.527 -4.289 4.295 1.000 5.328 89 THR A C 1
ATOM 1351 O O . THR A 1 89 ? 18.131 -3.895 3.289 1.000 5.970 89 THR A O 1
ATOM 1362 N N . LEU A 1 90 ? 16.196 -4.400 4.324 1.000 5.231 90 LEU A N 1
ATOM 1363 C CA . LEU A 1 90 ? 15.397 -3.920 3.215 1.000 5.179 90 LEU A CA 1
ATOM 1364 C C . LEU A 1 90 ? 15.363 -2.392 3.231 1.000 4.910 90 LEU A C 1
ATOM 1365 O O . LEU A 1 90 ? 15.433 -1.761 4.298 1.000 5.450 90 LEU A O 1
ATOM 1381 N N . PRO A 1 91 ? 15.192 -1.761 2.066 1.000 4.985 91 PRO A N 1
ATOM 1382 C CA . PRO A 1 91 ? 14.909 -0.334 2.067 1.000 5.173 91 PRO A CA 1
ATOM 1383 C C . PRO A 1 91 ? 13.619 -0.085 2.854 1.000 4.854 91 PRO A C 1
ATOM 1384 O O . PRO A 1 91 ? 12.680 -0.878 2.818 1.000 5.241 91 PRO A O 1
ATOM 1395 N N . GLY A 1 92 ? 13.571 1.051 3.548 1.000 4.818 92 GLY A N 1
ATOM 1396 C CA . GLY A 1 92 ? 12.370 1.398 4.286 1.000 4.833 92 GLY A CA 1
ATOM 1397 C C . GLY A 1 92 ? 11.176 1.543 3.338 1.000 4.621 92 GLY A C 1
ATOM 1398 O O . GLY A 1 92 ? 11.326 1.899 2.154 1.000 5.128 92 GLY A O 1
ATOM 1402 N N . ALA A 1 93 ? 9.990 1.314 3.901 1.000 4.601 93 ALA A N 1
ATOM 1403 C CA . ALA A 1 93 ? 8.751 1.432 3.149 1.000 4.568 93 ALA A CA 1
ATOM 1404 C C . ALA A 1 93 ? 7.919 2.606 3.643 1.000 4.349 93 ALA A C 1
ATOM 1405 O O . ALA A 1 93 ? 7.750 2.837 4.856 1.000 5.181 93 ALA A O 1
ATOM 1412 N N . LEU A 1 94 ? 7.359 3.339 2.669 1.000 4.589 94 LEU A N 1
ATOM 1413 C CA . LEU A 1 94 ? 6.388 4.398 2.895 1.000 4.692 94 LEU A CA 1
ATOM 1414 C C . LEU A 1 94 ? 4.991 3.765 2.810 1.000 4.548 94 LEU A C 1
ATOM 1415 O O . LEU A 1 94 ? 4.573 3.342 1.728 1.000 5.013 94 LEU A O 1
ATOM 1431 N N . ASP A 1 95 ? 4.281 3.724 3.948 1.000 4.769 95 ASP A N 1
ATOM 1432 C CA . ASP A 1 95 ? 2.902 3.216 4.001 1.000 4.753 95 ASP A CA 1
ATOM 1433 C C . ASP A 1 95 ? 1.996 4.427 3.794 1.000 4.728 95 ASP A C 1
ATOM 1434 O O . ASP A 1 95 ? 1.795 5.246 4.719 1.000 5.250 95 ASP A O 1
ATOM 1443 N N . ILE A 1 96 ? 1.513 4.558 2.561 1.000 4.585 96 ILE A N 1
ATOM 1444 C CA . ILE A 1 96 ? 0.763 5.721 2.103 1.000 4.876 96 ILE A CA 1
ATOM 1445 C C . ILE A 1 96 ? -0.629 5.226 1.658 1.000 5.165 96 ILE A C 1
ATOM 1446 O O . ILE A 1 96 ? -0.773 4.580 0.604 1.000 5.953 96 ILE A O 1
ATOM 1462 N N . GLU A 1 97 ? -1.611 5.457 2.517 1.000 5.439 97 GLU A N 1
ATOM 1463 C CA A GLU A 1 97 ? -2.903 4.818 2.390 0.700 5.921 97 GLU A CA 1
ATOM 1464 C CA B GLU A 1 97 ? -2.952 4.932 2.207 0.300 5.765 97 GLU A CA 1
ATOM 1465 C C . GLU A 1 97 ? -3.970 5.684 3.076 1.000 5.566 97 GLU A C 1
ATOM 1466 O O . GLU A 1 97 ? -3.713 6.781 3.550 1.000 6.163 97 GLU A O 1
ATOM 1488 N N . TYR A 1 98 ? -5.167 5.109 3.164 1.000 5.753 98 TYR A N 1
ATOM 1489 C CA . TYR A 1 98 ? -6.366 5.801 3.664 1.000 5.747 98 TYR A CA 1
ATOM 1490 C C . TYR A 1 98 ? -6.070 6.524 4.978 1.000 6.253 98 TYR A C 1
ATOM 1491 O O . TYR A 1 98 ? -5.584 5.952 5.960 1.000 6.946 98 TYR A O 1
ATOM 1509 N N . ASN A 1 99 ? -6.487 7.788 5.023 1.000 6.425 99 ASN A N 1
ATOM 1510 C CA . ASN A 1 99 ? -6.427 8.538 6.288 1.000 6.683 99 ASN A CA 1
ATOM 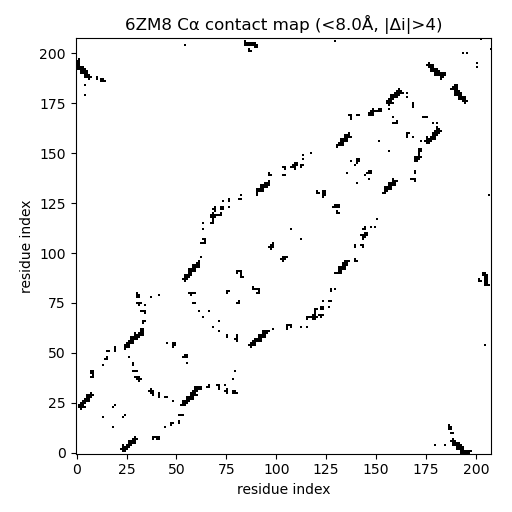1511 C C . ASN A 1 99 ? -7.195 7.796 7.387 1.000 8.670 99 ASN A C 1
ATOM 1512 O O . ASN A 1 99 ? -8.387 7.526 7.219 1.000 10.228 99 ASN A O 1
ATOM 1523 N N . PRO A 1 100 ? -6.507 7.477 8.507 1.000 10.752 100 PRO A N 1
ATOM 1524 C CA . PRO A 1 100 ? -7.104 6.663 9.493 1.000 41.754 100 PRO A CA 1
ATOM 1525 C C . PRO A 1 100 ? -7.942 7.775 10.376 1.000 91.820 100 PRO A C 1
ATOM 1526 O O . PRO A 1 100 ? -8.701 7.187 10.925 1.000 37.258 100 PRO A O 1
ATOM 1537 N N . ASN A 1 101 ? -7.994 9.096 10.208 1.000 37.521 101 ASN A N 1
ATOM 1538 C CA . ASN A 1 101 ? -8.588 9.996 11.196 1.000 139.169 101 ASN A CA 1
ATOM 1539 C C . ASN A 1 101 ? -9.599 10.914 10.468 1.000 70.304 101 ASN A C 1
ATOM 1540 O O . ASN A 1 101 ? -10.029 11.891 11.064 1.000 54.556 101 ASN A O 1
ATOM 1551 N N . GLY A 1 102 ? -9.962 10.601 9.173 1.000 15.489 102 GLY A N 1
ATOM 1552 C CA . GLY A 1 102 ? -10.697 11.560 8.383 1.000 12.536 102 GLY A CA 1
ATOM 1553 C C . GLY A 1 102 ? -10.721 11.193 6.928 1.000 10.013 102 GLY A C 1
ATOM 1554 O O . GLY A 1 102 ? -10.542 10.047 6.551 1.000 11.479 102 GLY A O 1
ATOM 1558 N N . ALA A 1 103 ? -10.926 12.190 6.107 1.000 8.860 103 ALA A N 1
ATOM 1559 C CA . ALA A 1 103 ? -11.102 11.980 4.656 1.000 8.611 103 ALA A CA 1
ATOM 1560 C C . ALA A 1 103 ? -9.863 11.321 4.043 1.000 7.581 103 ALA A C 1
ATOM 1561 O O . ALA A 1 103 ? -8.747 11.713 4.304 1.000 6.598 103 ALA A O 1
ATOM 1568 N N . THR A 1 104 ? -10.144 10.363 3.171 1.000 8.103 104 THR A N 1
ATOM 1569 C CA . THR A 1 104 ? -9.157 9.405 2.721 1.000 6.890 104 THR A CA 1
ATOM 1570 C C . THR A 1 104 ? -7.884 10.026 2.120 1.000 6.020 104 THR A C 1
ATOM 1571 O O . THR A 1 104 ? -6.822 9.488 2.362 1.000 6.145 104 THR A O 1
ATOM 1582 N N . CYS A 1 105 ? -8.017 11.106 1.362 1.000 6.111 105 CYS A N 1
ATOM 1583 C CA . CYS A 1 105 ? -6.865 11.753 0.703 1.000 5.941 105 CYS A CA 1
ATOM 1584 C C . CYS A 1 105 ? -6.261 12.903 1.531 1.000 5.853 105 CYS A C 1
ATOM 1585 O O . CYS A 1 105 ? -5.423 13.639 1.017 1.000 6.322 105 CYS A O 1
ATOM 1592 N N . TYR A 1 106 ? -6.669 13.017 2.807 1.000 5.988 106 TYR A N 1
ATOM 1593 C CA . TYR A 1 106 ? -6.030 13.920 3.778 1.000 6.282 106 TYR A CA 1
ATOM 1594 C C . TYR A 1 106 ? -6.257 15.405 3.435 1.000 6.601 106 TYR A C 1
ATOM 1595 O O . TYR A 1 106 ? -5.577 16.254 3.995 1.000 7.832 106 TYR A O 1
ATOM 1613 N N . GLY A 1 107 ? -7.187 15.703 2.536 1.000 6.796 107 GLY A N 1
ATOM 1614 C CA . GLY A 1 107 ? -7.419 17.082 2.112 1.000 7.306 107 GLY A CA 1
ATOM 1615 C C . GLY A 1 107 ? -6.452 17.583 1.054 1.000 7.120 107 GLY A C 1
ATOM 1616 O O . GLY A 1 107 ? -6.568 18.751 0.668 1.000 9.158 107 GLY A O 1
ATOM 1620 N N . LEU A 1 108 ? -5.525 16.759 0.592 1.000 6.093 108 LEU A N 1
ATOM 1621 C CA . LEU A 1 108 ? -4.599 17.201 -0.449 1.000 6.201 108 LEU A CA 1
ATOM 1622 C C . LEU A 1 108 ? -5.223 16.973 -1.824 1.000 5.859 108 LEU A C 1
ATOM 1623 O O . LEU A 1 108 ? -5.935 16.000 -2.050 1.000 6.723 108 LEU A O 1
ATOM 1639 N N . SER A 1 109 ? -4.895 17.843 -2.792 1.000 5.936 109 SER A N 1
ATOM 1640 C CA . SER A 1 109 ? -5.177 17.539 -4.178 1.000 5.843 109 SER A CA 1
ATOM 1641 C C . SER A 1 109 ? -4.274 16.377 -4.636 1.000 5.614 109 SER A C 1
ATOM 1642 O O . SER A 1 109 ? -3.315 16.015 -3.978 1.000 5.898 109 SER A O 1
ATOM 1650 N N . GLN A 1 110 ? -4.617 15.802 -5.791 1.000 5.684 110 GLN A N 1
ATOM 1651 C CA . GLN A 1 110 ? -3.828 14.677 -6.311 1.000 5.845 110 GLN A CA 1
ATOM 1652 C C . GLN A 1 110 ? -2.396 15.117 -6.603 1.000 5.856 110 GLN A C 1
ATOM 1653 O O . GLN A 1 110 ? -1.445 14.427 -6.228 1.000 5.932 110 GLN A O 1
ATOM 1667 N N . SER A 1 111 ? -2.247 16.270 -7.257 1.000 6.055 111 SER A N 1
ATOM 1668 C CA . SER A 1 111 ? -0.913 16.738 -7.574 1.000 6.119 111 SER A CA 1
ATOM 1669 C C . SER A 1 111 ? -0.131 17.112 -6.313 1.000 5.919 111 SER A C 1
ATOM 1670 O O . SER A 1 111 ? 1.070 16.863 -6.226 1.000 6.297 111 SER A O 1
ATOM 1678 N N . ALA A 1 112 ? -0.802 17.694 -5.299 1.000 5.732 112 ALA A N 1
ATOM 1679 C CA . ALA A 1 112 ? -0.124 17.987 -4.053 1.000 5.647 112 ALA A CA 1
ATOM 1680 C C . ALA A 1 112 ? 0.325 16.677 -3.384 1.000 5.466 112 ALA A C 1
ATOM 1681 O O . ALA A 1 112 ? 1.393 16.629 -2.745 1.000 5.699 112 ALA A O 1
ATOM 1688 N N . MET A 1 113 ? -0.491 15.646 -3.466 1.000 5.367 113 MET A N 1
ATOM 1689 C CA . MET A 1 113 ? -0.127 14.360 -2.874 1.000 5.235 113 MET A CA 1
ATOM 1690 C C . MET A 1 113 ? 1.093 13.763 -3.586 1.000 5.170 113 MET A C 1
ATOM 1691 O O . MET A 1 113 ? 2.010 13.252 -2.946 1.000 5.498 113 MET A O 1
ATOM 1705 N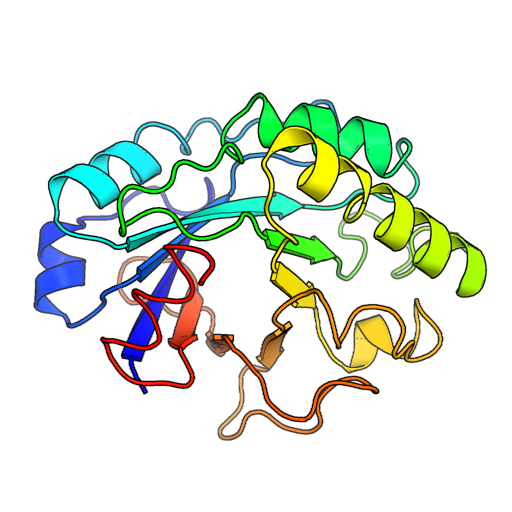 N . VAL A 1 114 ? 1.102 13.826 -4.930 1.000 5.329 114 VAL A N 1
ATOM 1706 C CA . VAL A 1 114 ? 2.277 13.371 -5.673 1.000 5.564 114 VAL A CA 1
ATOM 1707 C C . VAL A 1 114 ? 3.508 14.149 -5.225 1.000 5.503 114 VAL A C 1
ATOM 1708 O O . VAL A 1 114 ? 4.576 13.561 -5.008 1.000 5.832 114 VAL A O 1
ATOM 1721 N N . ASN A 1 115 ? 3.398 15.476 -5.074 1.000 5.712 115 ASN A N 1
ATOM 1722 C CA . ASN A 1 115 ? 4.547 16.244 -4.637 1.000 5.816 115 ASN A CA 1
ATOM 1723 C C . ASN A 1 115 ? 5.004 15.831 -3.230 1.000 5.658 115 ASN A C 1
ATOM 1724 O O . ASN A 1 115 ? 6.218 15.821 -2.963 1.000 6.221 115 ASN A O 1
ATOM 1735 N N . TRP A 1 116 ? 4.074 15.544 -2.343 1.000 5.575 116 TRP A N 1
ATOM 1736 C CA . TRP A 1 116 ? 4.416 15.141 -0.987 1.000 5.545 116 TRP A CA 1
ATOM 1737 C C . TRP A 1 116 ? 5.211 13.833 -1.010 1.000 5.546 116 TRP A C 1
ATOM 1738 O O . TRP A 1 116 ? 6.242 13.687 -0.361 1.000 5.764 116 TRP A O 1
ATOM 1759 N N . ILE A 1 117 ? 4.686 12.868 -1.767 1.000 5.493 117 ILE A N 1
ATOM 1760 C CA . ILE A 1 117 ? 5.365 11.563 -1.900 1.000 5.558 117 ILE A CA 1
ATOM 1761 C C . ILE A 1 117 ? 6.753 11.770 -2.516 1.000 5.627 117 ILE A C 1
ATOM 1762 O O . ILE A 1 117 ? 7.722 11.171 -2.056 1.000 5.911 117 ILE A O 1
ATOM 1778 N N . GLU A 1 118 ? 6.845 12.603 -3.570 1.000 5.769 118 GLU A N 1
ATOM 1779 C CA . GLU A 1 118 ? 8.146 12.886 -4.175 1.000 6.233 118 GLU A CA 1
ATOM 1780 C C . GLU A 1 118 ? 9.118 13.436 -3.142 1.000 6.124 118 GLU A C 1
ATOM 1781 O O . GLU A 1 118 ? 10.301 13.074 -3.110 1.000 6.632 118 GLU A O 1
ATOM 1793 N N . ASP A 1 119 ? 8.643 14.359 -2.298 1.000 6.142 119 ASP A N 1
ATOM 1794 C CA . ASP A 1 119 ? 9.508 14.939 -1.281 1.000 6.346 119 ASP A CA 1
ATOM 1795 C C . ASP A 1 119 ? 9.986 13.852 -0.300 1.000 5.950 119 ASP A C 1
ATOM 1796 O O . ASP A 1 119 ? 11.166 13.806 0.074 1.000 6.562 119 ASP A O 1
ATOM 1805 N N . PHE A 1 120 ? 9.083 12.974 0.115 1.000 5.588 120 PHE A N 1
ATOM 1806 C CA . PHE A 1 120 ? 9.489 11.873 1.000 1.000 5.442 120 PHE A CA 1
ATOM 1807 C C . PHE A 1 120 ? 10.534 10.982 0.319 1.000 5.331 120 PHE A C 1
ATOM 1808 O O . PHE A 1 120 ? 11.576 10.660 0.908 1.000 5.724 120 PHE A O 1
ATOM 1825 N N A VAL A 1 121 ? 10.241 10.525 -0.893 0.500 5.395 121 VAL A N 1
ATOM 1826 N N B VAL A 1 121 ? 10.218 10.551 -0.910 0.500 5.381 121 VAL A N 1
ATOM 1827 C CA A VAL A 1 121 ? 11.140 9.501 -1.456 0.500 5.557 121 VAL A CA 1
ATOM 1828 C CA B VAL A 1 121 ? 11.030 9.585 -1.688 0.500 5.575 121 VAL A CA 1
ATOM 1829 C C A VAL A 1 121 ? 12.487 10.122 -1.871 0.500 5.786 121 VAL A C 1
ATOM 1830 C C B VAL A 1 121 ? 12.454 10.135 -1.865 0.500 5.848 121 VAL A C 1
ATOM 1831 O O A VAL A 1 121 ? 13.501 9.449 -1.791 0.500 5.563 121 VAL A O 1
ATOM 1832 O O B VAL A 1 121 ? 13.468 9.488 -1.520 0.500 5.718 121 VAL A O 1
ATOM 1857 N N . THR A 1 122 ? 12.498 11.364 -2.390 1.000 6.361 122 THR A N 1
ATOM 1858 C CA . THR A 1 122 ? 13.764 12.010 -2.706 1.000 6.410 122 THR A CA 1
ATOM 1859 C C . THR A 1 122 ? 14.577 12.234 -1.438 1.000 6.115 122 THR A C 1
ATOM 1860 O O . THR A 1 122 ? 15.798 12.012 -1.419 1.000 6.647 122 THR A O 1
ATOM 1871 N N . THR A 1 123 ? 13.926 12.693 -0.374 1.000 5.825 123 THR A N 1
ATOM 1872 C CA . THR A 1 123 ? 14.639 12.943 0.881 1.000 6.102 123 THR A CA 1
ATOM 1873 C C . THR A 1 123 ? 15.183 11.638 1.463 1.000 5.927 123 THR A C 1
ATOM 1874 O O . THR A 1 123 ? 16.342 11.564 1.890 1.000 6.228 123 THR A O 1
ATOM 1885 N N . TYR A 1 124 ? 14.346 10.598 1.486 1.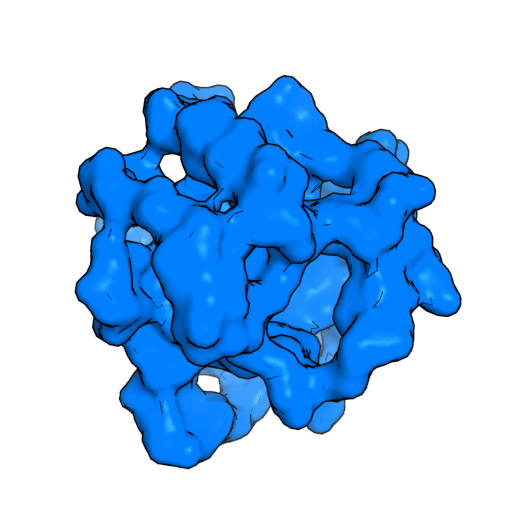000 5.509 124 TYR A N 1
ATOM 1886 C CA . TYR A 1 124 ? 14.789 9.317 2.030 1.000 5.446 124 TYR A CA 1
ATOM 1887 C C . TYR A 1 124 ? 16.016 8.786 1.260 1.000 5.408 124 TYR A C 1
ATOM 1888 O O . TYR A 1 124 ? 16.953 8.278 1.848 1.000 5.714 124 TYR A O 1
ATOM 1906 N N . HIS A 1 125 ? 15.960 8.908 -0.069 1.000 5.447 125 HIS A N 1
ATOM 1907 C CA . HIS A 1 125 ? 17.098 8.453 -0.906 1.000 5.590 125 HIS A CA 1
ATOM 1908 C C . HIS A 1 125 ? 18.362 9.299 -0.643 1.000 5.699 125 HIS A C 1
ATOM 1909 O O . HIS A 1 125 ? 19.465 8.756 -0.607 1.000 5.980 125 HIS A O 1
ATOM 1924 N N . GLY A 1 126 ? 18.198 10.601 -0.468 1.000 6.017 126 GLY A N 1
ATOM 1925 C CA . GLY A 1 126 ? 19.343 11.438 -0.166 1.000 6.656 126 GLY A CA 1
ATOM 1926 C C . GLY A 1 126 ? 19.985 11.101 1.163 1.000 6.417 126 GLY A C 1
ATOM 1927 O O . GLY A 1 126 ? 21.198 11.256 1.340 1.000 7.327 126 GLY A O 1
ATOM 1931 N N . ILE A 1 127 ? 19.175 10.676 2.137 1.000 6.377 127 ILE A N 1
ATOM 1932 C CA . ILE A 1 127 ? 19.700 10.333 3.452 1.000 6.634 127 ILE A CA 1
ATOM 1933 C C . ILE A 1 127 ? 20.375 8.953 3.413 1.000 6.436 127 ILE A C 1
ATOM 1934 O O . ILE A 1 127 ? 21.477 8.778 3.897 1.000 7.387 127 ILE A O 1
ATOM 1950 N N . THR A 1 128 ? 19.642 7.958 2.902 1.000 5.776 128 THR A N 1
ATOM 1951 C CA . THR A 1 128 ? 20.020 6.569 3.086 1.000 5.926 128 THR A CA 1
ATOM 1952 C C . THR A 1 128 ? 20.771 5.949 1.915 1.000 5.715 128 THR A C 1
ATOM 1953 O O . THR A 1 128 ? 21.378 4.877 2.116 1.000 6.511 128 THR A O 1
ATOM 1964 N N . SER A 1 129 ? 20.653 6.532 0.728 1.000 5.522 129 SER A N 1
ATOM 1965 C CA . SER A 1 129 ? 21.084 6.002 -0.564 1.000 5.780 129 SER A CA 1
ATOM 1966 C C . SER A 1 129 ? 20.030 5.134 -1.248 1.000 5.713 129 SER A C 1
ATOM 1967 O O . SER A 1 129 ? 20.270 4.718 -2.396 1.000 6.713 129 SER A O 1
ATOM 1975 N N . ARG A 1 130 ? 18.910 4.850 -0.589 1.000 5.445 130 ARG A N 1
ATOM 1976 C CA . ARG A 1 130 ? 17.925 3.937 -1.138 1.000 5.563 130 ARG A CA 1
ATOM 1977 C C . ARG A 1 130 ? 16.625 4.650 -1.491 1.000 5.352 130 ARG A C 1
ATOM 1978 O O . ARG A 1 130 ? 16.138 5.506 -0.746 1.000 5.753 130 ARG A O 1
ATOM 1999 N N . TRP A 1 131 ? 16.047 4.244 -2.628 1.000 5.477 131 TRP A N 1
ATOM 2000 C CA . TRP A 1 131 ? 14.660 4.592 -2.893 1.000 5.601 131 TRP A CA 1
ATOM 2001 C C . TRP A 1 131 ? 13.782 3.712 -1.990 1.000 5.338 131 TRP A C 1
ATOM 2002 O O . TRP A 1 131 ? 13.995 2.511 -1.892 1.000 6.085 131 TRP A O 1
ATOM 2023 N N . PRO A 1 132 ? 12.790 4.297 -1.324 1.000 5.205 132 PRO A N 1
ATOM 2024 C CA . PRO A 1 132 ? 11.928 3.500 -0.462 1.000 5.124 132 PRO A CA 1
ATOM 2025 C C . PRO A 1 132 ? 10.978 2.641 -1.290 1.000 4.702 132 PRO A C 1
ATOM 2026 O O . PRO A 1 132 ? 10.622 2.949 -2.430 1.000 5.632 132 PRO A O 1
ATOM 2037 N N . VAL A 1 133 ? 10.517 1.560 -0.646 1.000 4.574 133 VAL A N 1
ATOM 2038 C CA . VAL A 1 133 ? 9.349 0.835 -1.118 1.000 4.549 133 VAL A CA 1
ATOM 2039 C C . VAL A 1 133 ? 8.104 1.688 -0.865 1.000 4.516 133 VAL A C 1
ATOM 2040 O O . VAL A 1 133 ? 8.052 2.428 0.131 1.000 5.364 133 VAL A O 1
ATOM 2053 N N . ILE A 1 134 ? 7.118 1.597 -1.758 1.000 4.535 134 ILE A N 1
ATOM 2054 C CA . ILE A 1 134 ? 5.819 2.230 -1.531 1.000 4.539 134 ILE A CA 1
ATOM 2055 C C . ILE A 1 134 ? 4.790 1.136 -1.265 1.000 4.299 134 ILE A C 1
ATOM 2056 O O . ILE A 1 134 ? 4.574 0.268 -2.124 1.000 4.796 134 ILE A O 1
ATOM 2072 N N . TYR A 1 135 ? 4.158 1.214 -0.083 1.000 4.327 135 TYR A N 1
ATOM 2073 C CA . TYR A 1 135 ? 3.018 0.359 0.274 1.000 4.314 135 TYR A CA 1
ATOM 2074 C C . TYR A 1 135 ? 1.747 1.176 0.067 1.000 4.382 135 TYR A C 1
ATOM 2075 O O . TYR A 1 135 ? 1.605 2.271 0.626 1.000 4.735 135 TYR A O 1
ATOM 2093 N N . THR A 1 136 ? 0.835 0.626 -0.721 1.000 4.309 136 THR A N 1
ATOM 2094 C CA . THR A 1 136 ? -0.438 1.296 -0.959 1.000 4.458 136 THR A CA 1
ATOM 2095 C C . THR A 1 136 ? -1.446 0.259 -1.472 1.000 4.437 136 THR A C 1
ATOM 2096 O O . THR A 1 136 ? -1.169 -0.939 -1.534 1.000 4.872 136 THR A O 1
ATOM 2107 N N . THR A 1 137 ? -2.630 0.770 -1.843 1.000 4.666 137 THR A N 1
ATOM 2108 C CA . THR A 1 137 ? -3.625 -0.007 -2.548 1.000 4.716 137 THR A CA 1
ATOM 2109 C C . THR A 1 137 ? -3.919 0.678 -3.870 1.000 4.760 137 THR A C 1
ATOM 2110 O O . THR A 1 137 ? -3.789 1.895 -4.011 1.000 5.062 137 THR A O 1
ATOM 2121 N N . THR A 1 138 ? -4.367 -0.108 -4.866 1.000 4.995 138 THR A N 1
ATOM 2122 C CA . THR A 1 138 ? -4.631 0.494 -6.158 1.000 5.216 138 THR A CA 1
ATOM 2123 C C . THR A 1 138 ? -5.767 1.524 -6.075 1.000 5.362 138 THR A C 1
ATOM 2124 O O . THR A 1 138 ? -5.695 2.579 -6.717 1.000 5.825 138 THR A O 1
ATOM 2135 N N . ASP A 1 139 ? -6.790 1.213 -5.305 1.000 5.422 139 ASP A N 1
ATOM 2136 C CA . ASP A 1 139 ? -7.922 2.134 -5.194 1.000 5.840 139 ASP A CA 1
ATOM 2137 C C . ASP A 1 139 ? -7.518 3.428 -4.476 1.000 5.548 139 ASP A C 1
ATOM 2138 O O . ASP A 1 139 ? -7.920 4.520 -4.921 1.000 6.576 139 ASP A O 1
ATOM 2147 N N . TRP A 1 140 ? -6.749 3.346 -3.396 1.000 5.237 140 TRP A N 1
ATOM 2148 C CA . TRP A 1 140 ? -6.325 4.596 -2.732 1.000 5.262 140 TRP A CA 1
ATOM 2149 C C . TRP A 1 140 ? -5.451 5.408 -3.680 1.000 5.178 140 TRP A C 1
ATOM 2150 O O . TRP A 1 140 ? -5.597 6.617 -3.833 1.000 5.558 140 TRP A O 1
ATOM 2171 N N . TRP A 1 141 ? -4.503 4.715 -4.318 1.000 4.913 141 TRP A N 1
ATOM 2172 C CA . TRP A 1 141 ? -3.553 5.395 -5.198 1.000 5.014 141 TRP A CA 1
ATOM 2173 C C . TRP A 1 141 ? -4.284 6.087 -6.339 1.000 5.190 141 TRP A C 1
ATOM 2174 O O . TRP A 1 141 ? -3.927 7.206 -6.758 1.000 5.486 141 TRP A O 1
ATOM 2195 N N . THR A 1 142 ? -5.297 5.433 -6.879 1.000 5.425 142 THR A N 1
ATOM 2196 C CA . THR A 1 142 ? -6.074 6.041 -7.967 1.000 5.915 142 THR A CA 1
ATOM 2197 C C . THR A 1 142 ? -6.773 7.318 -7.485 1.000 5.970 142 THR A C 1
ATOM 2198 O O . THR A 1 142 ? -6.670 8.369 -8.121 1.000 6.920 142 THR A O 1
ATOM 2209 N N A GLN A 1 143 ? -7.480 7.220 -6.378 0.500 5.834 143 GLN A N 1
ATOM 2210 N N B GLN A 1 143 ? -7.496 7.193 -6.366 0.500 5.592 143 GLN A N 1
ATOM 2211 C CA A GLN A 1 143 ? -8.237 8.396 -5.943 0.500 6.148 143 GLN A CA 1
ATOM 2212 C CA B GLN A 1 143 ? -8.292 8.325 -5.852 0.500 5.451 143 GLN A CA 1
ATOM 2213 C C A GLN A 1 143 ? -7.345 9.536 -5.489 0.500 6.226 143 GLN A C 1
ATOM 2214 C C B GLN A 1 143 ? -7.383 9.486 -5.473 0.500 5.785 143 GLN A C 1
ATOM 2215 O O A GLN A 1 143 ? -7.683 10.719 -5.654 0.500 6.730 143 GLN A O 1
ATOM 2216 O O B GLN A 1 143 ? -7.699 10.638 -5.799 0.500 6.899 143 GLN A O 1
ATOM 2243 N N . CYS A 1 144 ? -6.262 9.201 -4.798 1.000 5.382 144 CYS A N 1
ATOM 2244 C CA . CYS A 1 144 ? -5.517 10.243 -4.082 1.000 5.479 144 CYS A CA 1
ATOM 2245 C C . CYS A 1 144 ? -4.285 10.756 -4.831 1.000 5.353 144 CYS A C 1
ATOM 2246 O O . CYS A 1 144 ? -3.799 11.837 -4.485 1.000 6.183 144 CYS A O 1
ATOM 2253 N N . THR A 1 145 ? -3.806 10.029 -5.850 1.000 5.541 145 THR A N 1
ATOM 2254 C CA . THR A 1 145 ? -2.678 10.519 -6.659 1.000 5.720 145 THR A CA 1
ATOM 2255 C C . THR A 1 145 ? -3.076 10.706 -8.115 1.000 5.947 145 THR A C 1
ATOM 2256 O O . THR A 1 145 ? -2.221 11.102 -8.908 1.000 6.877 145 THR A O 1
ATOM 2267 N N . GLY A 1 146 ? -4.325 10.414 -8.480 1.000 6.312 146 GLY A N 1
ATOM 2268 C CA . GLY A 1 146 ? -4.673 10.383 -9.901 1.000 7.079 146 GLY A CA 1
ATOM 2269 C C . GLY A 1 146 ? -4.051 9.202 -10.614 1.000 6.982 146 GLY A C 1
ATOM 2270 O O . GLY A 1 146 ? -3.848 9.242 -11.833 1.000 8.587 146 GLY A O 1
ATOM 2274 N N . ASN A 1 147 ? -3.739 8.141 -9.868 1.000 6.129 147 ASN A N 1
ATOM 2275 C CA . ASN A 1 147 ? -3.081 6.955 -10.422 1.000 5.976 147 ASN A CA 1
ATOM 2276 C C . ASN A 1 147 ? -1.746 7.340 -11.069 1.000 6.181 147 ASN A C 1
ATOM 2277 O O . ASN A 1 147 ? -1.493 7.040 -12.251 1.000 7.311 147 ASN A O 1
ATOM 2288 N N . SER A 1 148 ? -0.884 7.973 -10.283 1.000 6.153 148 SER A N 1
ATOM 2289 C CA . SER A 1 148 ? 0.379 8.498 -10.805 1.000 6.430 148 SER A CA 1
ATOM 2290 C C . SER A 1 148 ? 1.391 7.387 -11.089 1.000 6.021 148 SER A C 1
ATOM 2291 O O . SER A 1 148 ? 1.634 6.539 -10.209 1.000 6.461 148 SER A O 1
ATOM 2299 N N . ASN A 1 149 ? 2.068 7.488 -12.223 1.000 6.369 149 ASN A N 1
ATOM 2300 C CA . ASN A 1 149 ? 3.164 6.571 -12.564 1.000 6.536 149 ASN A CA 1
ATOM 2301 C C . ASN A 1 149 ? 4.533 7.110 -12.139 1.000 6.977 149 ASN A C 1
ATOM 2302 O O . ASN A 1 149 ? 5.535 6.501 -12.500 1.000 8.209 149 ASN A O 1
ATOM 2313 N N . ARG A 1 150 ? 4.590 8.192 -11.372 1.000 6.775 150 ARG A N 1
ATOM 2314 C CA . ARG A 1 150 ? 5.843 8.931 -11.184 1.000 7.893 150 ARG A CA 1
ATOM 2315 C C . ARG A 1 150 ? 6.899 8.190 -10.399 1.000 6.564 150 ARG A C 1
ATOM 2316 O O . ARG A 1 150 ? 8.064 8.560 -10.486 1.000 7.456 150 ARG A O 1
ATOM 2337 N N . PHE A 1 151 ? 6.515 7.201 -9.602 1.000 6.332 151 PHE A N 1
ATOM 2338 C CA . PHE A 1 151 ? 7.448 6.557 -8.664 1.000 6.207 151 PHE A CA 1
ATOM 2339 C C . PHE A 1 151 ? 7.825 5.150 -9.101 1.000 6.221 151 PHE A C 1
ATOM 2340 O O . PHE A 1 151 ? 8.728 4.573 -8.478 1.000 7.155 151 PHE A O 1
ATOM 2357 N N . ALA A 1 152 ? 7.189 4.582 -10.120 1.000 6.665 152 ALA A N 1
ATOM 2358 C CA . ALA A 1 152 ? 7.342 3.156 -10.392 1.000 7.638 152 ALA A CA 1
ATOM 2359 C C . ALA A 1 152 ? 8.754 2.756 -10.814 1.000 7.069 152 ALA A C 1
ATOM 2360 O O . ALA A 1 152 ? 9.190 1.645 -10.508 1.000 8.957 152 ALA A O 1
ATOM 2367 N N A ASN A 1 153 ? 9.497 3.661 -11.452 0.500 6.644 153 ASN A N 1
ATOM 2368 N N B ASN A 1 153 ? 9.453 3.610 -11.538 0.500 6.628 153 ASN A N 1
ATOM 2369 C CA A ASN A 1 153 ? 10.861 3.348 -11.928 0.500 7.059 153 ASN A CA 1
ATOM 2370 C CA B ASN A 1 153 ? 10.812 3.250 -11.960 0.500 6.995 153 ASN A CA 1
ATOM 2371 C C A ASN A 1 153 ? 11.943 3.608 -10.862 0.500 7.751 153 ASN A C 1
ATOM 2372 C C B ASN A 1 153 ? 11.733 3.123 -10.742 0.500 6.127 153 ASN A C 1
ATOM 2373 O O A ASN A 1 153 ? 13.145 3.515 -11.119 0.500 9.881 153 ASN A O 1
ATOM 2374 O O B ASN A 1 153 ? 12.650 2.308 -10.768 0.500 7.453 153 ASN A O 1
ATOM 2395 N N . ARG A 1 154 ? 11.545 3.994 -9.701 1.000 6.014 154 ARG A N 1
ATOM 2396 C CA . ARG A 1 154 ? 12.446 4.098 -8.557 1.000 6.038 154 ARG A CA 1
ATOM 2397 C C . ARG A 1 154 ? 12.049 3.207 -7.380 1.000 5.838 154 ARG A C 1
ATOM 2398 O O . ARG A 1 154 ? 12.910 2.626 -6.725 1.000 6.507 154 ARG A O 1
ATOM 2419 N N . CYS A 1 155 ? 10.768 3.185 -7.066 1.000 6.242 155 CYS A N 1
ATOM 2420 C CA . CYS A 1 155 ? 10.273 2.657 -5.779 1.000 5.770 155 CYS A CA 1
ATOM 2421 C C . CYS A 1 155 ? 9.593 1.322 -6.003 1.000 5.602 155 CYS A C 1
ATOM 2422 O O . CYS A 1 155 ? 8.548 1.266 -6.643 1.000 6.619 155 CYS A O 1
ATOM 2430 N N . PRO A 1 156 ? 10.130 0.230 -5.435 1.000 5.406 156 PRO A N 1
ATOM 2431 C CA . PRO A 1 156 ? 9.432 -1.046 -5.546 1.000 5.401 156 PRO A CA 1
ATOM 2432 C C . PRO A 1 156 ? 8.028 -0.957 -4.920 1.000 4.985 156 PRO A C 1
ATOM 2433 O O . PRO A 1 156 ? 7.851 -0.285 -3.885 1.000 5.567 156 PRO A O 1
ATOM 2444 N N . LEU A 1 157 ? 7.092 -1.683 -5.497 1.000 5.087 157 LEU A N 1
ATOM 2445 C CA . LEU A 1 157 ? 5.703 -1.664 -5.033 1.000 4.896 157 LEU A CA 1
ATOM 2446 C C . LEU A 1 157 ? 5.435 -2.781 -4.036 1.000 4.513 157 LEU A C 1
ATOM 2447 O O . LEU A 1 157 ? 5.710 -3.955 -4.300 1.000 5.050 157 LEU A O 1
ATOM 2463 N N . TRP A 1 158 ? 4.817 -2.381 -2.924 1.000 4.416 158 TRP A N 1
ATOM 2464 C CA . TRP A 1 158 ? 4.266 -3.299 -1.920 1.000 4.444 158 TRP A CA 1
ATOM 2465 C C . TRP A 1 158 ? 2.743 -3.064 -1.947 1.000 4.330 158 TRP A C 1
ATOM 2466 O O . TRP A 1 158 ? 2.251 -2.069 -1.424 1.000 5.195 158 TRP A O 1
ATOM 2487 N N . ILE A 1 159 ? 2.046 -3.948 -2.652 1.000 4.727 159 ILE A N 1
ATOM 2488 C CA . ILE A 1 159 ? 0.615 -3.754 -2.902 1.000 4.640 159 ILE A CA 1
ATOM 2489 C C . ILE A 1 159 ? -0.189 -4.577 -1.903 1.000 4.507 159 ILE A C 1
ATOM 2490 O O . ILE A 1 159 ? 0.174 -5.724 -1.629 1.000 5.351 159 ILE A O 1
ATOM 2506 N N . ALA A 1 160 ? -1.293 -4.022 -1.430 1.000 4.745 160 ALA A N 1
ATOM 2507 C CA . ALA A 1 160 ? -2.169 -4.741 -0.512 1.000 4.997 160 ALA A CA 1
ATOM 2508 C C . ALA A 1 160 ? -3.495 -5.081 -1.214 1.000 5.254 160 ALA A C 1
ATOM 2509 O O . ALA A 1 160 ? -4.171 -4.197 -1.740 1.000 5.646 160 ALA A O 1
ATOM 2516 N N . ARG A 1 161 ? -3.861 -6.364 -1.138 1.000 5.432 161 ARG A N 1
ATOM 2517 C CA . ARG A 1 161 ? -5.178 -6.816 -1.607 1.000 5.700 161 ARG A CA 1
ATOM 2518 C C . ARG A 1 161 ? -5.399 -8.215 -1.016 1.000 5.804 161 ARG A C 1
ATOM 2519 O O . ARG A 1 161 ? -4.659 -9.150 -1.361 1.000 6.144 161 ARG A O 1
ATOM 2540 N N . TYR A 1 162 ? -6.386 -8.348 -0.159 1.000 6.153 162 TYR A N 1
ATOM 2541 C CA . TYR A 1 162 ? -6.611 -9.632 0.524 1.000 6.545 162 TYR A CA 1
ATOM 2542 C C . TYR A 1 162 ? -7.626 -10.407 -0.311 1.000 7.075 162 TYR A C 1
ATOM 2543 O O . TYR A 1 162 ? -8.847 -10.302 -0.134 1.000 8.112 162 TYR A O 1
ATOM 2561 N N . ALA A 1 163 ? -7.095 -11.139 -1.282 1.000 7.802 163 ALA A N 1
ATOM 2562 C CA . ALA A 1 163 ? -7.872 -11.817 -2.302 1.000 8.359 163 ALA A CA 1
ATOM 2563 C C . ALA A 1 163 ? -7.036 -12.944 -2.862 1.000 8.829 163 ALA A C 1
ATOM 2564 O O . ALA A 1 163 ? -5.844 -13.062 -2.579 1.000 9.112 163 ALA A O 1
ATOM 2571 N N A SER A 1 164 ? -7.660 -13.760 -3.696 0.500 9.730 164 SER A N 1
ATOM 2572 N N B SER A 1 164 ? -7.652 -13.772 -3.702 0.500 10.160 164 SER A N 1
ATOM 2573 C CA A SER A 1 164 ? -6.984 -14.946 -4.237 0.500 10.445 164 SER A CA 1
ATOM 2574 C CA B SER A 1 164 ? -6.964 -14.936 -4.295 0.500 11.653 164 SER A CA 1
ATOM 2575 C C A SER A 1 164 ? -5.949 -14.579 -5.286 0.500 10.979 164 SER A C 1
ATOM 2576 C C B SER A 1 164 ? -5.863 -14.530 -5.236 0.500 11.286 164 SER A C 1
ATOM 2577 O O A SER A 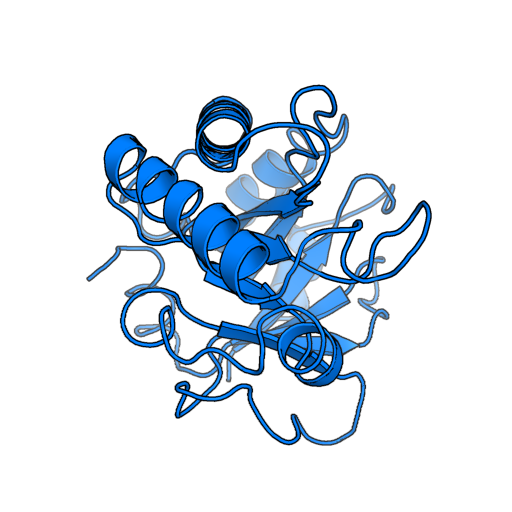1 164 ? -5.087 -15.433 -5.576 0.500 12.306 164 SER A O 1
ATOM 2578 O O B SER A 1 164 ? -4.929 -15.329 -5.440 0.500 12.918 164 SER A O 1
ATOM 2593 N N . SER A 1 165 ? -6.006 -13.367 -5.829 1.000 11.752 165 SER A N 1
ATOM 2594 C CA . SER A 1 165 ? -4.979 -12.904 -6.769 1.000 13.637 165 SER A CA 1
ATOM 2595 C C . SER A 1 165 ? -4.701 -11.437 -6.453 1.000 11.413 165 SER A C 1
ATOM 2596 O O . SER A 1 165 ? -5.507 -10.740 -5.800 1.000 11.424 165 SER A O 1
ATOM 2604 N N . VAL A 1 166 ? -3.578 -10.970 -6.964 1.000 10.468 166 VAL A N 1
ATOM 2605 C CA . VAL A 1 166 ? -3.069 -9.622 -6.581 1.000 9.284 166 VAL A CA 1
ATOM 2606 C C . VAL A 1 166 ? -3.934 -8.513 -7.143 1.000 8.760 166 VAL A C 1
ATOM 2607 O O . VAL A 1 166 ? -3.996 -7.447 -6.557 1.000 9.359 166 VAL A O 1
ATOM 2620 N N . GLY A 1 167 ? -4.567 -8.759 -8.282 1.000 10.507 167 GLY A N 1
ATOM 2621 C CA . GLY A 1 167 ? -5.394 -7.758 -8.898 1.000 11.230 167 GLY A CA 1
ATOM 2622 C C . GLY A 1 167 ? -4.590 -6.730 -9.670 1.000 8.672 167 GLY A C 1
ATOM 2623 O O . GLY A 1 167 ? -3.350 -6.778 -9.850 1.000 10.900 167 GLY A O 1
ATOM 2627 N N . THR A 1 168 ? -5.299 -5.712 -10.084 1.000 8.499 168 THR A N 1
ATOM 2628 C CA . THR A 1 168 ? -4.714 -4.668 -10.933 1.000 8.328 168 THR A CA 1
ATOM 2629 C C . THR A 1 168 ? -3.737 -3.842 -10.098 1.000 7.067 168 THR A C 1
ATOM 2630 O O . THR A 1 168 ? -4.042 -3.480 -8.952 1.000 7.770 168 THR A O 1
ATOM 2641 N N . LEU A 1 169 ? -2.577 -3.512 -10.674 1.000 7.156 169 LEU A N 1
ATOM 2642 C CA . LEU A 1 169 ? -1.569 -2.711 -9.992 1.000 7.101 169 LEU A CA 1
ATOM 2643 C C . LEU A 1 169 ? -1.780 -1.242 -10.319 1.000 7.005 169 LEU A C 1
ATOM 2644 O O . LEU A 1 169 ? -2.391 -0.898 -11.339 1.000 8.038 169 LEU A O 1
ATOM 2660 N N . PRO A 1 170 ? -1.243 -0.338 -9.488 1.000 6.781 170 PRO A N 1
ATOM 2661 C CA . PRO A 1 170 ? -1.276 1.073 -9.834 1.000 6.979 170 PRO A CA 1
ATOM 2662 C C . PRO A 1 170 ? -0.466 1.334 -11.098 1.000 7.125 170 PRO A C 1
ATOM 2663 O O . PRO A 1 170 ? 0.466 0.621 -11.452 1.000 7.782 170 PRO A O 1
ATOM 2674 N N . ASN A 1 171 ? -0.851 2.416 -11.761 1.000 7.704 171 ASN A N 1
ATOM 2675 C CA . ASN A 1 171 ? -0.210 2.831 -13.012 1.000 8.192 171 ASN A CA 1
ATOM 2676 C C . ASN A 1 171 ? 1.301 2.967 -12.864 1.000 8.063 171 ASN A C 1
ATOM 2677 O O . ASN A 1 171 ? 1.802 3.565 -11.907 1.000 9.828 171 ASN A O 1
ATOM 2688 N N . GLY A 1 172 ? 2.004 2.406 -13.847 1.000 8.453 172 GLY A N 1
ATOM 2689 C CA . GLY A 1 172 ? 3.458 2.528 -13.919 1.000 9.671 172 GLY A CA 1
ATOM 2690 C C . GLY A 1 172 ? 4.191 1.269 -13.530 1.000 8.275 172 GLY A C 1
ATOM 2691 O O . GLY A 1 172 ? 5.285 1.008 -14.032 1.000 10.038 172 GLY A O 1
ATOM 2695 N N . TRP A 1 173 ? 3.643 0.493 -12.595 1.000 7.361 173 TRP A N 1
ATOM 2696 C CA . TRP A 1 173 ? 4.328 -0.707 -12.140 1.000 7.462 173 TRP A CA 1
ATOM 2697 C C . TRP A 1 173 ? 3.933 -1.911 -12.994 1.000 7.704 173 TRP A C 1
ATOM 2698 O O . TRP A 1 173 ? 2.750 -2.258 -13.086 1.00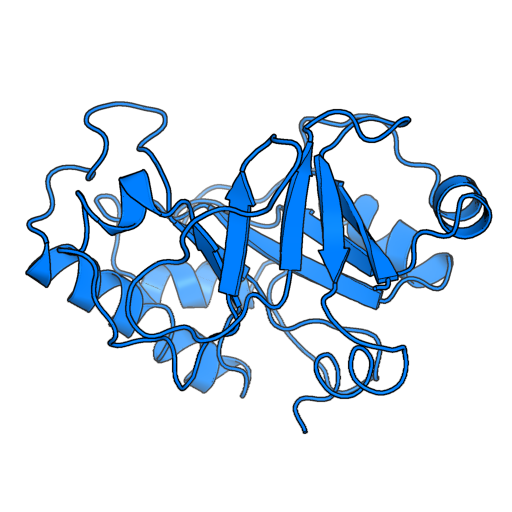0 9.113 173 TRP A O 1
ATOM 2719 N N . GLY A 1 174 ? 4.929 -2.582 -13.555 1.000 8.301 174 GLY A N 1
ATOM 2720 C CA . GLY A 1 174 ? 4.671 -3.797 -14.311 1.000 9.114 174 GLY A CA 1
ATOM 2721 C C . GLY A 1 174 ? 4.489 -5.024 -13.450 1.000 8.533 174 GLY A C 1
ATOM 2722 O O . GLY A 1 174 ? 4.005 -6.045 -13.928 1.000 10.013 174 GLY A O 1
ATOM 2726 N N . PHE A 1 175 ? 4.883 -4.931 -12.182 1.000 8.068 175 PHE A N 1
ATOM 2727 C CA . PHE A 1 175 ? 4.875 -6.079 -11.280 1.000 8.241 175 PHE A CA 1
ATOM 2728 C C . PHE A 1 175 ? 4.933 -5.545 -9.860 1.000 6.965 175 PHE A C 1
ATOM 2729 O O . PHE A 1 175 ? 5.432 -4.451 -9.601 1.000 7.334 175 PHE A O 1
ATOM 2746 N N . TYR A 1 176 ? 4.426 -6.357 -8.934 1.000 6.889 176 TYR A N 1
ATOM 2747 C CA A TYR A 1 176 ? 4.681 -5.998 -7.542 0.300 5.965 176 TYR A CA 1
ATOM 2748 C CA B TYR A 1 176 ? 4.618 -6.099 -7.518 0.700 5.997 176 TYR A CA 1
ATOM 2749 C C . TYR A 1 176 ? 5.996 -6.630 -7.090 1.000 5.575 176 TYR A C 1
ATOM 2750 O O . TYR A 1 176 ? 6.464 -7.641 -7.623 1.000 6.144 176 TYR A O 1
ATOM 2784 N N . THR A 1 177 ? 6.583 -5.981 -6.082 1.000 5.329 177 THR A N 1
ATOM 2785 C CA . THR A 1 177 ? 7.733 -6.536 -5.386 1.000 5.282 177 THR A CA 1
ATOM 2786 C C . THR A 1 177 ? 7.286 -7.321 -4.161 1.000 4.922 177 THR A C 1
ATOM 2787 O O . THR A 1 177 ? 7.741 -8.451 -3.928 1.000 5.540 177 THR A O 1
ATOM 2798 N N . PHE A 1 178 ? 6.387 -6.721 -3.361 1.000 4.871 178 PHE A N 1
ATOM 2799 C CA . PHE A 1 178 ? 5.732 -7.438 -2.271 1.000 4.748 178 PHE A CA 1
ATOM 2800 C C . PHE A 1 178 ? 4.211 -7.332 -2.485 1.000 4.6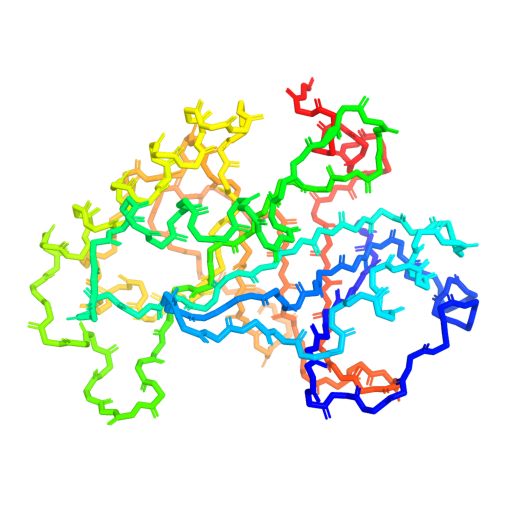39 178 PHE A C 1
ATOM 2801 O O . PHE A 1 178 ? 3.722 -6.313 -2.966 1.000 4.897 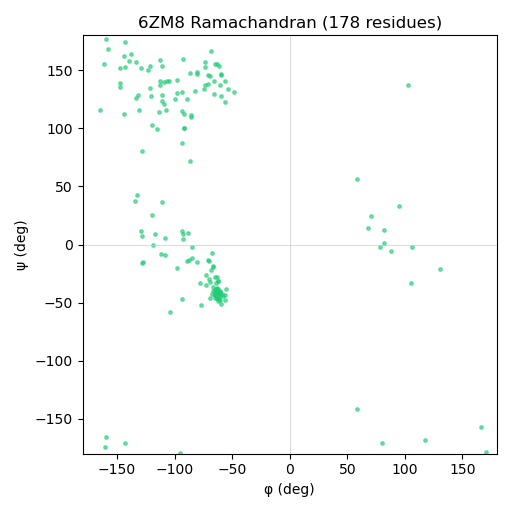178 PHE A O 1
ATOM 2818 N N . TRP A 1 179 ? 3.504 -8.363 -2.028 1.000 4.862 179 TRP A N 1
ATOM 2819 C CA . TRP A 1 179 ? 2.036 -8.394 -2.048 1.000 4.641 179 TRP A CA 1
ATOM 2820 C C . TRP A 1 179 ? 1.573 -8.813 -0.659 1.000 4.596 179 TRP A C 1
ATOM 2821 O O . TRP A 1 179 ? 1.877 -9.924 -0.198 1.000 5.065 179 TRP A O 1
ATOM 2842 N N . GLN A 1 180 ? 0.872 -7.899 0.021 1.000 4.592 180 GLN A N 1
ATOM 2843 C CA . GLN A 1 180 ? 0.242 -8.185 1.310 1.000 4.590 180 GLN A CA 1
ATOM 2844 C C . GLN A 1 180 ? -1.136 -8.799 0.999 1.000 4.697 180 GLN A C 1
ATOM 2845 O O . GLN A 1 180 ? -2.026 -8.116 0.505 1.000 5.144 180 GLN A O 1
ATOM 2859 N N . TYR A 1 181 ? -1.254 -10.099 1.285 1.000 5.180 181 TYR A N 1
ATOM 2860 C CA . TYR A 1 181 ? -2.387 -10.885 0.803 1.000 5.439 181 TYR A CA 1
ATOM 2861 C C . TYR A 1 181 ? -3.339 -11.334 1.919 1.000 5.380 181 TYR A C 1
ATOM 2862 O O . TYR A 1 181 ? -4.415 -11.824 1.602 1.000 6.055 181 TYR A O 1
ATOM 2880 N N . ASN A 1 182 ? -2.974 -11.133 3.190 1.000 5.283 182 ASN A N 1
ATOM 2881 C CA . ASN A 1 182 ? -3.940 -11.291 4.267 1.000 5.660 182 ASN A CA 1
ATOM 2882 C C . ASN A 1 182 ? -3.442 -10.498 5.475 1.000 5.468 182 ASN A C 1
ATOM 2883 O O . ASN A 1 182 ? -2.303 -10.054 5.516 1.000 5.580 182 ASN A O 1
ATOM 2894 N N . ASP A 1 183 ? -4.358 -10.350 6.440 1.000 6.094 183 ASP A N 1
ATOM 2895 C CA . ASP A 1 183 ? -4.063 -9.770 7.747 1.000 6.329 183 ASP A CA 1
ATOM 2896 C C . ASP A 1 183 ? -4.138 -10.822 8.854 1.000 6.811 183 ASP A C 1
ATOM 2897 O O . ASP A 1 183 ? -4.541 -10.513 10.001 1.000 8.248 183 ASP A O 1
ATOM 2906 N N . LYS A 1 184 ? -3.703 -12.036 8.518 1.000 6.713 184 LYS A N 1
ATOM 2907 C CA . LYS A 1 184 ? -3.882 -13.215 9.359 1.000 7.798 184 LYS A CA 1
ATOM 2908 C C . LYS A 1 184 ? -2.572 -13.987 9.489 1.000 7.010 184 LYS A C 1
ATOM 2909 O O . LYS A 1 184 ? -2.568 -15.222 9.492 1.000 8.168 184 LYS A O 1
ATOM 2928 N N . TYR A 1 185 ? -1.456 -13.295 9.676 1.000 6.630 185 TYR A N 1
ATOM 2929 C CA . TYR A 1 185 ? -0.226 -14.013 10.008 1.000 6.432 185 TYR A CA 1
ATOM 2930 C C . TYR A 1 185 ? -0.503 -14.844 11.258 1.000 6.674 185 TYR A C 1
ATOM 2931 O O . TYR A 1 185 ? -1.155 -14.356 12.197 1.000 7.125 185 TYR A O 1
ATOM 2949 N N . PRO A 1 186 ? 0.007 -16.090 11.365 1.000 6.857 186 PRO A N 1
ATOM 2950 C CA . PRO A 1 186 ? -0.457 -16.964 12.470 1.000 7.719 186 PRO A CA 1
ATOM 2951 C C . PRO A 1 186 ? -0.152 -16.435 13.856 1.000 8.167 186 PRO A C 1
ATOM 2952 O O . PRO A 1 186 ? -0.906 -16.727 14.784 1.000 10.069 186 PRO A O 1
ATOM 2963 N N . GLN A 1 187 ? 0.939 -15.705 14.013 1.000 7.738 187 GLN A N 1
ATOM 2964 C CA . GLN A 1 187 ? 1.312 -15.118 15.308 1.000 8.047 187 GLN A CA 1
ATOM 2965 C C . GLN A 1 187 ? 0.781 -13.704 15.481 1.000 7.935 187 GLN A C 1
ATOM 2966 O O . GLN A 1 187 ? 1.116 -13.080 16.495 1.000 9.600 187 GLN A O 1
ATOM 2980 N N . GLY A 1 188 ? -0.010 -13.212 14.536 1.000 7.326 188 GLY A N 1
ATOM 2981 C CA . GLY A 1 188 ? -0.462 -11.838 14.521 1.000 7.308 188 GLY A CA 1
ATOM 2982 C C . GLY A 1 188 ? 0.348 -11.034 13.498 1.000 6.551 188 GLY A C 1
ATOM 2983 O O . GLY A 1 188 ? 1.572 -11.168 13.427 1.000 7.237 188 GLY A O 1
ATOM 2987 N N . GLY A 1 189 ? -0.349 -10.201 12.747 1.000 6.479 189 GLY A N 1
ATOM 2988 C CA . GLY A 1 189 ? 0.261 -9.393 11.704 1.000 6.320 189 GLY A CA 1
ATOM 2989 C C . GLY A 1 189 ? -0.298 -9.742 10.348 1.000 5.524 189 GLY A C 1
ATOM 2990 O O . GLY A 1 189 ? -1.316 -10.421 10.216 1.000 6.158 189 GLY A O 1
ATOM 2994 N N . ASP A 1 190 ? 0.384 -9.231 9.321 1.000 5.431 190 ASP A N 1
ATOM 2995 C CA . ASP A 1 190 ? -0.052 -9.439 7.953 1.000 4.986 190 ASP A CA 1
ATOM 2996 C C . ASP A 1 190 ? 0.918 -10.350 7.207 1.000 4.996 190 ASP A C 1
ATOM 2997 O O . ASP A 1 190 ? 2.092 -10.408 7.543 1.000 5.551 190 ASP A O 1
ATOM 3006 N N . SER A 1 191 ? 0.410 -11.046 6.186 1.000 5.023 191 SER A N 1
ATOM 3007 C CA . SER A 1 191 ? 1.234 -11.948 5.399 1.000 4.852 191 SER A CA 1
ATOM 3008 C C . SER A 1 191 ? 1.565 -11.328 4.044 1.000 4.705 191 SER A C 1
ATOM 3009 O O . SER A 1 191 ? 0.696 -10.727 3.411 1.000 4.997 191 SER A O 1
ATOM 3017 N N . ASN A 1 192 ? 2.811 -11.539 3.611 1.000 4.861 192 ASN A N 1
ATOM 3018 C CA . ASN A 1 192 ? 3.309 -11.007 2.354 1.000 4.834 192 ASN A CA 1
ATOM 3019 C C . ASN A 1 192 ? 3.968 -12.109 1.520 1.000 4.926 192 ASN A C 1
ATOM 3020 O O . ASN A 1 192 ? 4.574 -13.046 2.034 1.000 5.788 192 ASN A O 1
ATOM 3031 N N . TRP A 1 193 ? 3.921 -11.894 0.202 1.000 4.943 193 TRP A N 1
ATOM 3032 C CA . TRP A 1 193 ? 4.785 -12.586 -0.753 1.000 5.404 193 TRP A CA 1
ATOM 3033 C C . TRP A 1 193 ? 5.794 -11.603 -1.305 1.000 5.373 193 TRP A C 1
ATOM 3034 O O . TRP A 1 193 ? 5.441 -10.470 -1.651 1.000 6.199 193 TRP A O 1
ATOM 3055 N N . PHE A 1 194 ? 7.031 -12.066 -1.460 1.000 5.694 194 PHE A N 1
ATOM 3056 C CA . PHE A 1 194 ? 8.037 -11.386 -2.271 1.000 5.491 194 PHE A CA 1
ATOM 3057 C C . PHE A 1 194 ? 8.073 -12.063 -3.637 1.000 5.901 194 PHE A C 1
ATOM 3058 O O . PHE A 1 194 ? 8.183 -13.289 -3.740 1.000 6.632 194 PHE A O 1
ATOM 3075 N N . ASN A 1 195 ? 8.008 -11.230 -4.693 1.000 6.182 195 ASN A N 1
ATOM 3076 C CA . ASN A 1 195 ? 7.938 -11.699 -6.079 1.000 6.881 195 ASN A CA 1
ATOM 3077 C C . ASN A 1 195 ? 9.331 -11.937 -6.655 1.000 7.794 195 ASN A C 1
ATOM 3078 O O . ASN A 1 195 ? 9.758 -11.220 -7.537 1.000 12.185 195 ASN A O 1
ATOM 3089 N N . GLY A 1 196 ? 9.978 -12.971 -6.213 1.000 8.107 196 GLY A N 1
ATOM 3090 C CA . GLY A 1 196 ? 11.280 -13.320 -6.722 1.000 8.522 196 GLY A CA 1
ATOM 3091 C C . GLY A 1 196 ? 11.910 -14.403 -5.890 1.000 7.994 196 GLY A C 1
ATOM 3092 O O . GLY A 1 196 ? 11.296 -14.919 -4.946 1.000 9.011 196 GLY A O 1
ATOM 3096 N N . ASP A 1 197 ? 13.123 -14.756 -6.270 1.000 8.061 197 ASP A N 1
ATOM 3097 C CA . ASP A 1 197 ? 13.889 -15.795 -5.598 1.000 7.828 197 ASP A CA 1
ATOM 3098 C C . ASP A 1 197 ? 14.828 -15.193 -4.573 1.000 7.191 197 ASP A C 1
ATOM 3099 O O . ASP A 1 197 ? 14.901 -13.990 -4.346 1.000 7.358 197 ASP A O 1
ATOM 3108 N N . ALA A 1 198 ? 15.589 -16.099 -3.909 1.000 7.203 198 ALA A N 1
ATOM 3109 C CA . ALA A 1 198 ? 16.425 -15.661 -2.790 1.000 7.656 198 ALA A CA 1
ATOM 3110 C C . ALA A 1 198 ? 17.487 -14.680 -3.246 1.000 7.430 198 ALA A C 1
ATOM 3111 O O . ALA A 1 198 ? 17.798 -13.717 -2.523 1.000 7.742 198 ALA A O 1
ATOM 3118 N N A SER A 1 199 ? 18.103 -14.920 -4.391 0.250 8.121 199 SER A N 1
ATOM 3119 N N B SER A 1 199 ? 18.068 -14.902 -4.420 0.250 8.092 199 SER A N 1
ATOM 3120 N N C SER A 1 199 ? 18.063 -14.908 -4.424 0.500 8.034 199 SER A N 1
ATOM 3121 C CA A SER A 1 199 ? 19.123 -13.970 -4.839 0.250 8.301 199 SER A CA 1
ATOM 3122 C CA B SER A 1 199 ? 19.104 -13.996 -4.938 0.250 8.847 199 SER A CA 1
ATOM 3123 C CA C SER A 1 199 ? 19.059 -13.995 -4.976 0.500 8.816 199 SER A CA 1
ATOM 3124 C C A SER A 1 199 ? 18.486 -12.597 -5.058 0.250 7.610 199 SER A C 1
ATOM 3125 C C B SER A 1 199 ? 18.521 -12.608 -5.205 0.250 8.399 199 SER A C 1
ATOM 3126 C C C SER A 1 199 ? 18.491 -12.598 -5.170 0.500 8.277 199 SER A C 1
ATOM 3127 O O A SER A 1 199 ? 19.111 -11.601 -4.614 0.250 7.194 199 SER A O 1
ATOM 3128 O O B SER A 1 199 ? 19.219 -11.605 -5.021 0.250 8.703 199 SER A O 1
ATOM 3129 O O C SER A 1 199 ? 19.166 -11.586 -4.974 0.500 8.047 199 SER A O 1
ATOM 3151 N N . ARG A 1 200 ? 17.269 -12.537 -5.638 1.000 7.735 200 ARG A N 1
ATOM 3152 C CA . ARG A 1 200 ? 16.635 -11.245 -5.897 1.000 7.926 200 ARG A CA 1
ATOM 3153 C C . ARG A 1 200 ? 16.247 -10.538 -4.611 1.000 6.770 200 ARG A C 1
ATOM 3154 O O . ARG A 1 200 ? 16.312 -9.314 -4.539 1.000 7.330 200 ARG A O 1
ATOM 3175 N N . LEU A 1 201 ? 15.848 -11.297 -3.580 1.000 6.536 201 LEU A N 1
ATOM 3176 C CA . LEU A 1 201 ? 15.559 -10.671 -2.281 1.000 6.284 201 LEU A CA 1
ATOM 3177 C C . LEU A 1 201 ? 16.848 -10.076 -1.691 1.000 6.259 201 LEU A C 1
ATOM 3178 O O . LEU A 1 201 ? 16.842 -8.961 -1.162 1.000 6.528 201 LEU A O 1
ATOM 3194 N N . ARG A 1 202 ? 17.932 -10.839 -1.784 1.000 6.810 202 ARG A N 1
ATOM 3195 C CA A ARG A 1 202 ? 19.216 -10.325 -1.325 0.500 6.847 202 ARG A CA 1
ATOM 3196 C CA B ARG A 1 202 ? 19.264 -10.371 -1.355 0.500 7.420 202 ARG A CA 1
ATOM 3197 C C . ARG A 1 202 ? 19.611 -9.079 -2.130 1.000 6.942 202 ARG A C 1
ATOM 3198 O O . ARG A 1 202 ? 20.140 -8.116 -1.544 1.000 7.178 202 ARG A O 1
ATOM 3238 N N . ALA A 1 203 ? 19.376 -9.084 -3.447 1.000 7.140 203 ALA A N 1
ATOM 3239 C CA . ALA A 1 203 ? 19.714 -7.910 -4.267 1.000 7.639 203 ALA A CA 1
ATOM 3240 C C . ALA A 1 203 ? 18.908 -6.688 -3.848 1.000 7.125 203 ALA A C 1
ATOM 3241 O O . ALA A 1 203 ? 19.425 -5.573 -3.845 1.000 7.790 203 ALA A O 1
ATOM 3248 N N . LEU A 1 204 ? 17.637 -6.885 -3.485 1.000 6.702 204 LEU A N 1
ATOM 3249 C CA . LEU A 1 204 ? 16.824 -5.761 -2.994 1.000 6.502 204 LEU A CA 1
ATOM 3250 C C . LEU A 1 204 ? 17.394 -5.242 -1.693 1.000 6.058 204 LEU A C 1
ATOM 3251 O O . LEU A 1 204 ? 17.527 -4.028 -1.489 1.000 6.640 204 LEU A O 1
ATOM 3267 N N . ALA A 1 205 ? 17.775 -6.144 -0.777 1.000 5.946 205 ALA A N 1
ATOM 3268 C CA . ALA A 1 205 ? 18.410 -5.707 0.457 1.000 6.033 205 ALA A CA 1
ATOM 3269 C C . ALA A 1 205 ? 19.723 -4.954 0.173 1.000 6.060 205 ALA A C 1
ATOM 3270 O O . ALA A 1 205 ? 20.008 -3.940 0.817 1.000 6.694 205 ALA A O 1
ATOM 3277 N N . ASN A 1 206 ? 20.511 -5.457 -0.765 1.000 6.244 206 ASN A N 1
ATOM 3278 C CA . ASN A 1 206 ? 21.812 -4.849 -1.055 1.000 6.785 206 ASN A CA 1
ATOM 3279 C C . ASN A 1 206 ? 21.731 -3.592 -1.904 1.000 8.295 206 ASN A C 1
ATOM 3280 O O . ASN A 1 206 ? 22.674 -2.836 -1.995 1.000 8.757 206 ASN A O 1
ATOM 3291 N N . GLY A 1 207 ? 20.706 -3.603 -2.803 1.000 35.273 207 GLY A N 1
ATOM 3292 C CA . GLY A 1 207 ? 20.446 -2.273 -3.434 1.000 56.824 207 GLY A CA 1
ATOM 3293 C C . GLY A 1 207 ? 21.205 -2.306 -4.709 1.000 45.725 207 GLY A C 1
ATOM 3294 O O . GLY A 1 207 ? 21.654 -1.245 -5.225 1.000 15.103 207 GLY A O 1
ATOM 3298 N N . ASP A 1 208 ? 21.272 -3.477 -5.257 1.000 11.348 208 ASP A N 1
ATOM 3299 C CA . ASP A 1 208 ? 22.058 -3.655 -6.462 1.000 11.328 208 ASP A CA 1
ATOM 3300 C C . ASP A 1 208 ? 21.570 -4.867 -7.224 1.000 14.349 208 ASP A C 1
ATOM 3301 O O . ASP A 1 208 ? 22.372 -5.352 -8.004 1.000 19.844 208 ASP A O 1
#

Solvent-accessible surface area: 8852 Å² total; per-residue (Å²): 163,20,43,2,0,3,2,19,48,220,19,112,88,18,71,8,59,130,0,87,90,92,23,5,81,0,0,0,0,30,1,0,36,6,52,123,96,111,11,120,10,27,79,114,0,38,68,13,0,55,136,49,54,1,17,17,0,3,24,0,22,0,25,7,72,76,34,52,1,13,29,0,0,126,28,0,15,91,45,22,2,37,49,60,123,77,6,49,5,2,0,1,0,0,11,0,36,87,28,77,127,50,77,48,26,16,76,38,67,84,79,39,0,14,98,18,0,37,53,0,0,69,24,0,59,65,87,18,71,23,72,0,0,0,22,0,15,31,77,2,0,58,110,1,7,40,44,14,85,127,0,22,150,66,1,30,0,4,2,13,109,106,42,123,62,32,29,113,34,1,69,47,24,74,123,25,15,0,15,6,53,37,82,160,11,89,28,27,8,30,8,1,50,8,69,21,89,72,85,156,3,108,24,24,0,32,40,126

InterPro domains:
  IPR002053 Glycoside hydrolase, family 25 [PF01183] (25-207)
  IPR002053 Glycoside hydrolase, family 25 [PS51904] (20-227)
  IPR017853 Glycoside hydrolase superfamily [SSF51445] (20-226)
  IPR018077 Glycoside hydrolase, family 25 subgroup [SM00641] (21-130)

B-factor: mean 10.42, std 9.85, range [4.29, 141.42]